Protein 4RAJ (pdb70)

Sequence (216 aa):
EPLTKRLSKASRKIHNVSNSLVNARLIALFSDKDLYAKALGCFYYVFVALEAALDEALKKGDADVSKFKDVLKGGLYRAPGFKQDVQHYLGATWQAQLGTKSQALKDYEAHLASLGRSSPALLLAHVYTQHLAMASGGQIVKRWARKIFQLPDDVGTAAFDYTGESNNTLRSAFKKQFDEWGAAQPQELQDQLLSEHLAAFGHNNAIIKAFPLPAT

Nearest PDB structures (foldseek):
  4raj-assembly1_A  TM=1.005E+00  e=2.822E-28  Chlamydomonas reinhardtii
  1xk1-assembly2_B  TM=8.444E-01  e=2.685E-08  Homo sapiens
  1xjz-assembly2_B  TM=8.569E-01  e=3.510E-08  Homo sapiens
  3wkt-assembly2_D  TM=8.670E-01  e=7.843E-08  Rattus norvegicus
  1dvg-assembly2_B  TM=8.310E-01  e=5.247E-08  Rattus norvegicus

Radius of gyration: 16.95 Å; Cα contacts (8 Å, |Δi|>4): 231; chains: 1; bounding box: 35×44×48 Å

CATH classification: 1.20.910.10

Solvent-accessible surface area: 10698 Å² total; per-residue (Å²): 141,63,8,14,118,67,0,55,130,47,3,143,150,54,87,78,78,11,71,75,28,55,91,78,60,25,136,33,21,14,84,62,84,60,26,5,0,68,16,15,1,24,35,24,37,0,3,58,18,0,8,57,9,0,52,87,0,26,165,111,49,27,74,33,0,43,130,0,113,128,21,0,96,37,35,0,39,13,11,81,10,4,82,108,1,0,84,85,21,13,34,106,79,33,116,79,65,28,55,132,80,32,111,18,5,92,71,0,34,61,52,0,45,43,11,3,171,89,36,15,7,7,0,0,0,0,0,15,12,8,1,2,50,22,4,48,33,7,22,97,27,48,160,118,0,44,150,67,22,157,17,77,128,122,51,2,0,20,0,10,28,31,137,70,90,46,31,110,63,9,72,66,40,0,58,138,45,0,32,110,16,0,79,81,31,83,99,128,32,29,63,85,0,29,65,22,6,67,32,0,18,36,42,26,8,39,2,24,127,48,30,106,53,70,120,163

B-factor: mean 32.52, std 12.5, range [15.16, 88.5]

Structure (mmCIF, N/CA/C/O backbone):
data_4RAJ
#
_entry.id   4RAJ
#
_cell.length_a   41.930
_cell.length_b   134.770
_cell.length_c   80.690
_cell.angle_alpha   90.00
_cell.angle_beta   90.00
_cell.angle_gamma   90.00
#
_symmetry.space_group_name_H-M   'C 2 2 21'
#
loop_
_entity.id
_entity.type
_entity.pdbx_description
1 polymer 'Heme oxygenase'
2 non-polymer 1-(2-METHOXY-ETHOXY)-2-{2-[2-(2-METHOXY-ETHOXY]-ETHOXY}-ETHANE
3 water water
#
loop_
_atom_site.group_PDB
_atom_site.id
_atom_site.type_symbol
_atom_site.label_atom_id
_atom_site.label_alt_id
_atom_site.label_comp_id
_atom_site.label_asym_id
_atom_site.label_entity_id
_atom_site.label_seq_id
_atom_site.pdbx_PDB_ins_code
_atom_site.Cartn_x
_atom_site.Cartn_y
_atom_site.Cartn_z
_atom_site.occupancy
_atom_site.B_iso_or_equiv
_atom_site.auth_seq_id
_atom_site.auth_comp_id
_atom_site.auth_asym_id
_atom_site.auth_atom_id
_atom_site.pdbx_PDB_model_num
ATOM 1 N N . GLU A 1 18 ? 9.584 63.384 29.608 1.00 55.02 15 GLU A N 1
ATOM 2 C CA . GLU A 1 18 ? 9.236 62.610 30.798 1.00 56.66 15 GLU A CA 1
ATOM 3 C C . GLU A 1 18 ? 7.891 61.906 30.636 1.00 53.31 15 GLU A C 1
ATOM 4 O O . GLU A 1 18 ? 6.875 62.540 30.341 1.00 49.68 15 GLU A O 1
ATOM 10 N N . PRO A 1 19 ? 7.884 60.581 30.833 1.00 50.45 16 PRO A N 1
ATOM 11 C CA . PRO A 1 19 ? 6.661 59.792 30.671 1.00 49.46 16 PRO A CA 1
ATOM 12 C C . PRO A 1 19 ? 5.601 60.155 31.713 1.00 42.00 16 PRO A C 1
ATOM 13 O O . PRO A 1 19 ? 5.934 60.487 32.857 1.00 40.50 16 PRO A O 1
ATOM 17 N N . LEU A 1 20 ? 4.338 60.083 31.306 1.00 32.21 17 LEU A N 1
ATOM 18 C CA . LEU A 1 20 ? 3.213 60.414 32.176 1.00 39.17 17 LEU A CA 1
ATOM 19 C C . LEU A 1 20 ? 3.234 59.595 33.469 1.00 40.69 17 LEU A C 1
ATOM 20 O O . LEU A 1 20 ? 2.980 60.121 34.557 1.00 29.70 17 LEU A O 1
ATOM 25 N N . THR A 1 21 ? 3.562 58.312 33.343 1.0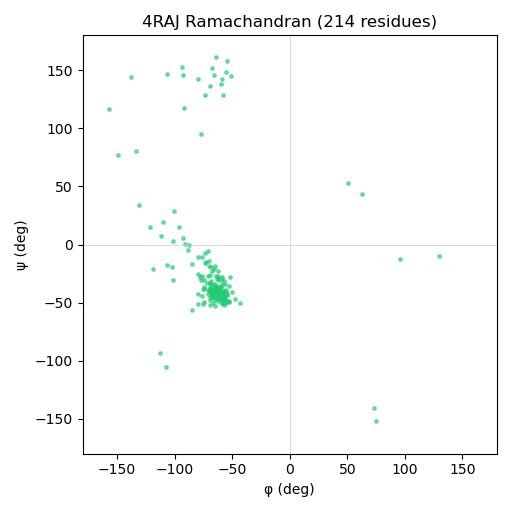0 36.39 18 THR A N 1
ATOM 26 C CA . THR A 1 21 ? 3.630 57.428 34.502 1.00 39.44 18 THR A CA 1
ATOM 27 C C . THR A 1 21 ? 4.597 57.963 35.549 1.00 38.15 18 THR A C 1
ATOM 28 O O . THR A 1 21 ? 4.322 57.900 36.738 1.00 36.00 18 THR A O 1
ATOM 32 N N . LYS A 1 22 ? 5.724 58.503 35.100 1.00 38.30 19 LYS A N 1
ATOM 33 C CA . LYS A 1 22 ? 6.732 58.989 36.025 1.00 36.58 19 LYS A CA 1
ATOM 34 C C . LYS A 1 22 ? 6.294 60.308 36.650 1.00 38.75 19 LYS A C 1
ATOM 35 O O . LYS A 1 22 ? 6.550 60.561 37.825 1.00 35.85 19 LYS A O 1
ATOM 41 N N . ARG A 1 23 ? 5.629 61.151 35.867 1.00 36.75 20 ARG A N 1
ATOM 42 C CA . ARG A 1 23 ? 5.112 62.394 36.424 1.00 36.20 20 ARG A CA 1
ATOM 43 C C . ARG A 1 23 ? 4.055 62.108 37.486 1.00 33.17 20 ARG A C 1
ATOM 44 O O . ARG A 1 23 ? 4.021 62.758 38.528 1.00 29.29 20 ARG A O 1
ATOM 52 N N . LEU A 1 24 ? 3.197 61.126 37.230 1.00 32.15 21 LEU A N 1
ATOM 53 C CA . LEU A 1 24 ? 2.144 60.798 38.183 1.00 28.39 21 LEU A CA 1
ATOM 54 C C . LEU A 1 24 ? 2.717 60.171 39.446 1.00 31.53 21 LEU A C 1
ATOM 55 O O . LEU A 1 24 ? 2.384 60.581 40.558 1.00 27.31 21 LEU A O 1
ATOM 60 N N . SER A 1 25 ? 3.596 59.189 39.274 1.00 37.36 22 SER A N 1
ATOM 61 C CA . SER A 1 25 ? 4.182 58.505 40.424 1.00 39.84 22 SER A CA 1
ATOM 62 C C . SER A 1 25 ? 5.002 59.454 41.299 1.00 36.11 22 SER A C 1
ATOM 63 O O . SER A 1 25 ? 4.993 59.331 42.520 1.00 33.92 22 SER A O 1
ATOM 66 N N . LYS A 1 26 ? 5.697 60.409 40.684 1.00 32.76 23 LYS A N 1
ATOM 67 C CA . LYS A 1 26 ? 6.407 61.432 41.456 1.00 39.59 23 LYS A CA 1
ATOM 68 C C . LYS A 1 26 ? 5.446 62.308 42.244 1.00 33.19 23 LYS A C 1
ATOM 69 O O . LYS A 1 26 ? 5.701 62.645 43.400 1.00 35.72 23 LYS A O 1
ATOM 75 N N . ALA A 1 27 ? 4.348 62.702 41.613 1.00 33.11 24 ALA A N 1
ATOM 76 C CA . ALA A 1 27 ? 3.394 63.577 42.278 1.00 31.27 24 ALA A CA 1
ATOM 77 C C . ALA A 1 27 ? 2.678 62.864 43.427 1.00 32.68 24 ALA A C 1
ATOM 78 O O . ALA A 1 27 ? 2.316 63.495 44.419 1.00 29.52 24 ALA A O 1
ATOM 80 N N . SER A 1 28 ? 2.482 61.552 43.301 1.00 35.69 25 SER A N 1
ATOM 81 C CA . SER A 1 28 ? 1.720 60.816 44.312 1.00 34.76 25 SER A CA 1
ATOM 82 C C . SER A 1 28 ? 2.581 60.203 45.413 1.00 36.00 25 SER A C 1
ATOM 83 O O . SER A 1 28 ? 2.067 59.482 46.269 1.00 32.67 25 SER A O 1
ATOM 86 N N . ARG A 1 29 ? 3.877 60.503 45.403 1.00 34.62 26 ARG A N 1
ATOM 87 C CA . ARG A 1 29 ? 4.812 59.887 46.341 1.00 36.73 26 ARG A CA 1
ATOM 88 C C . ARG A 1 29 ? 4.386 60.062 47.803 1.00 34.12 26 ARG A C 1
ATOM 89 O O . ARG A 1 29 ? 4.354 59.091 48.559 1.00 38.03 26 ARG A O 1
ATOM 97 N N . LYS A 1 30 ? 4.036 61.284 48.191 1.00 32.05 27 LYS A N 1
ATOM 98 C CA . LYS A 1 30 ? 3.680 61.577 49.578 1.00 34.14 27 LYS A CA 1
ATOM 99 C C . LYS A 1 30 ? 2.349 60.945 50.023 1.00 42.93 27 LYS A C 1
ATOM 100 O O . LYS A 1 30 ? 2.240 60.448 51.145 1.00 37.72 27 LYS A O 1
ATOM 106 N N . ILE A 1 31 ? 1.340 60.972 49.160 1.00 30.52 28 ILE A N 1
ATOM 107 C CA . ILE A 1 31 ? 0.047 60.404 49.520 1.00 25.99 28 ILE A CA 1
ATOM 108 C C . ILE A 1 31 ? 0.116 58.871 49.441 1.00 31.54 28 ILE A C 1
ATOM 109 O O . ILE A 1 31 ? -0.607 58.182 50.158 1.00 30.06 28 ILE A O 1
ATOM 114 N N . HIS A 1 32 ? 1.005 58.342 48.603 1.00 32.63 29 HIS A N 1
ATOM 115 C CA . HIS A 1 32 ? 1.215 56.891 48.537 1.00 37.96 29 HIS A CA 1
ATOM 116 C C . HIS A 1 32 ? 1.784 56.404 49.864 1.00 31.86 29 HIS A C 1
ATOM 117 O O . HIS A 1 32 ? 1.319 55.415 50.413 1.00 35.67 29 HIS A O 1
ATOM 124 N N . ASN A 1 33 ? 2.772 57.118 50.397 1.00 34.48 30 ASN A N 1
ATOM 125 C CA . ASN A 1 33 ? 3.315 56.782 51.712 1.00 42.78 30 ASN A CA 1
ATOM 126 C C . ASN A 1 33 ? 2.263 56.881 52.814 1.00 37.85 30 ASN A C 1
ATOM 127 O O . ASN A 1 33 ? 2.209 56.039 53.708 1.00 40.07 30 ASN A O 1
ATOM 132 N N . VAL A 1 34 ? 1.421 57.905 52.749 1.00 28.16 31 VAL A N 1
ATOM 133 C CA . VAL A 1 34 ? 0.305 58.013 53.683 1.00 25.63 31 VAL A CA 1
ATOM 134 C C . VAL A 1 34 ? -0.624 56.789 53.576 1.00 34.12 31 VAL A C 1
ATOM 135 O O . VAL A 1 34 ? -1.038 56.201 54.584 1.00 34.38 31 VAL A O 1
ATOM 139 N N . SER A 1 35 ? -0.946 56.403 52.351 1.00 25.31 32 SER A N 1
ATOM 140 C CA . SER A 1 35 ? -1.840 55.265 52.130 1.00 26.62 32 SER A CA 1
ATOM 141 C C . SER A 1 35 ? -1.274 53.953 52.678 1.00 34.37 32 SER A C 1
ATOM 142 O O . SER A 1 35 ? -1.956 53.182 53.348 1.00 30.31 32 SER A O 1
ATOM 145 N N . ASN A 1 36 ? -0.025 53.713 52.322 1.00 32.87 33 ASN A N 1
ATOM 146 C CA . ASN A 1 36 ? 0.822 52.650 52.849 1.00 35.03 33 ASN A CA 1
ATOM 147 C C . ASN A 1 36 ? 0.738 52.471 54.379 1.00 37.64 33 ASN A C 1
ATOM 148 O O . ASN A 1 36 ? 0.513 51.373 54.897 1.00 29.71 33 ASN A O 1
ATOM 153 N N . SER A 1 37 ? 0.886 53.565 55.115 1.00 31.79 34 SER A N 1
ATOM 154 C CA . SER A 1 37 ? 0.772 53.504 56.581 1.00 40.38 34 SER A CA 1
ATOM 155 C C . SER A 1 37 ? -0.651 53.135 56.995 1.00 26.99 34 SER A C 1
ATOM 156 O O . SER A 1 37 ? -0.854 52.287 57.864 1.00 31.48 34 SER A O 1
ATOM 159 N N . LEU A 1 38 ? -1.627 53.755 56.340 1.00 26.66 35 LEU A N 1
ATOM 160 C CA . LEU A 1 38 ? -3.045 53.507 56.603 1.00 23.15 35 LEU A CA 1
ATOM 161 C C . LEU A 1 38 ? -3.376 52.034 56.431 1.00 21.72 35 LEU A C 1
ATOM 162 O O . LEU A 1 38 ? -3.985 51.411 57.304 1.00 25.63 35 LEU A O 1
ATOM 167 N N . VAL A 1 39 ? -2.991 51.491 55.280 1.00 21.66 36 VAL A N 1
ATOM 168 C CA . VAL A 1 39 ? -3.255 50.078 54.973 1.00 22.32 36 VAL A CA 1
ATOM 169 C C . VAL A 1 39 ? -2.505 49.130 55.913 1.00 27.09 36 VAL A C 1
ATOM 170 O O . VAL A 1 39 ? -3.119 48.250 56.532 1.00 29.04 36 VAL A O 1
ATOM 174 N N . ASN A 1 40 ? -1.192 49.299 56.034 1.00 23.58 37 ASN A N 1
ATOM 175 C CA . ASN A 1 40 ? -0.450 48.424 56.937 1.00 30.26 37 ASN A CA 1
ATOM 176 C C . ASN A 1 40 ? -0.945 48.512 58.386 1.00 23.90 37 ASN A C 1
ATOM 177 O O . ASN A 1 40 ? -0.980 47.508 59.090 1.00 35.04 37 ASN A O 1
ATOM 182 N N . ALA A 1 41 ? -1.331 49.701 58.831 1.00 26.98 38 ALA A N 1
ATOM 183 C CA . ALA A 1 41 ? -1.825 49.861 60.205 1.00 29.90 38 ALA A CA 1
ATOM 184 C C . ALA A 1 41 ? -3.127 49.112 60.446 1.00 41.38 38 ALA A C 1
ATOM 185 O O . ALA A 1 41 ? -3.501 48.868 61.597 1.00 46.84 38 ALA A O 1
ATOM 187 N N . ARG A 1 42 ? -3.828 48.766 59.370 1.00 28.43 39 ARG A N 1
ATOM 188 C CA . ARG A 1 42 ? -5.119 48.097 59.507 1.00 32.81 39 ARG A CA 1
ATOM 189 C C . ARG A 1 42 ? -5.073 46.605 59.150 1.00 33.92 39 ARG A C 1
ATOM 190 O O . ARG A 1 42 ? -5.958 45.860 59.536 1.00 26.58 39 ARG A O 1
ATOM 198 N N . LEU A 1 43 ? -4.034 46.178 58.442 1.00 38.77 40 LEU A N 1
ATOM 199 C CA . LEU A 1 43 ? -3.859 44.764 58.103 1.00 40.50 40 LEU A CA 1
ATOM 200 C C . LEU A 1 43 ? -3.920 43.825 59.286 1.00 35.71 40 LEU A C 1
ATOM 201 O O . LEU A 1 43 ? -4.601 42.800 59.222 1.00 29.87 40 LEU A O 1
ATOM 206 N N . ILE A 1 44 ? -3.181 44.141 60.349 1.00 31.00 41 ILE A N 1
ATOM 207 C CA . ILE A 1 44 ? -3.140 43.254 61.504 1.00 37.35 41 ILE A CA 1
ATOM 208 C C . ILE A 1 44 ? -4.534 43.126 62.090 1.00 27.32 41 ILE A C 1
ATOM 209 O O . ILE A 1 44 ? -4.970 42.037 62.470 1.00 29.49 41 ILE A O 1
ATOM 214 N N . ALA A 1 45 ? -5.251 44.245 62.121 1.00 29.15 42 ALA A N 1
ATOM 215 C CA . ALA A 1 45 ? -6.621 44.231 62.603 1.00 28.88 42 ALA A CA 1
ATOM 216 C C . ALA A 1 45 ? -7.467 43.320 61.720 1.00 25.10 42 ALA A C 1
ATOM 217 O O . ALA A 1 45 ? -8.206 42.483 62.214 1.00 23.41 42 ALA A O 1
ATOM 219 N N . LEU A 1 46 ? -7.339 43.475 60.409 1.00 21.34 43 LEU A N 1
ATOM 220 C CA . LEU A 1 46 ? -8.172 42.695 59.490 1.00 20.68 43 LEU A CA 1
ATOM 221 C C . LEU A 1 46 ? -7.851 41.205 59.522 1.00 22.70 43 LEU A C 1
ATOM 222 O O . LEU A 1 46 ? -8.757 40.374 59.447 1.00 23.22 43 LEU A O 1
ATOM 227 N N . PHE A 1 47 ? -6.570 40.861 59.629 1.00 21.87 44 PHE A N 1
ATOM 228 C CA . PHE A 1 47 ? -6.170 39.455 59.620 1.00 22.31 44 PHE A CA 1
ATOM 229 C C . PHE A 1 47 ? -6.523 38.744 60.920 1.00 22.64 44 PHE A C 1
ATOM 230 O O . PHE A 1 47 ? -6.398 37.524 61.021 1.00 22.95 44 PHE A O 1
ATOM 238 N N . SER A 1 48 ? -6.992 39.499 61.910 1.00 23.03 45 SER A N 1
ATOM 239 C CA . SER A 1 48 ? -7.386 38.885 63.174 1.00 22.88 45 SER A CA 1
ATOM 240 C C . SER A 1 48 ? -8.703 38.129 63.028 1.00 25.22 45 SER A C 1
ATOM 241 O O . SER A 1 48 ? -9.038 37.281 63.874 1.00 22.53 45 SER A O 1
ATOM 244 N N . ASP A 1 49 ? -9.427 38.401 61.941 1.00 22.48 46 ASP A N 1
ATOM 245 C CA . ASP A 1 49 ? -10.763 37.828 61.729 1.00 27.15 46 ASP A CA 1
ATOM 246 C C . ASP A 1 49 ? -11.113 37.812 60.237 1.00 22.88 46 ASP A C 1
ATOM 247 O O . ASP A 1 49 ? -11.251 38.876 59.635 1.00 23.15 46 ASP A O 1
ATOM 252 N N . LYS A 1 50 ? -11.302 36.627 59.652 1.00 24.77 47 LYS A N 1
ATOM 253 C CA . LYS A 1 50 ? -11.520 36.564 58.206 1.00 22.51 47 LYS A CA 1
ATOM 254 C C . LYS A 1 50 ? -12.792 37.306 57.826 1.00 26.23 47 LYS A C 1
ATOM 255 O O . LYS A 1 50 ? -12.895 37.833 56.721 1.00 24.80 47 LYS A O 1
ATOM 261 N N . ASP A 1 51 ? -13.760 37.366 58.738 1.00 21.40 48 ASP A N 1
ATOM 262 C CA . ASP A 1 51 ? -14.993 38.102 58.443 1.00 25.03 48 ASP A CA 1
ATOM 263 C C . ASP A 1 51 ? -14.730 39.611 58.332 1.00 24.92 48 ASP A C 1
ATOM 264 O O . ASP A 1 51 ? -15.312 40.295 57.491 1.00 23.82 48 ASP A O 1
ATOM 269 N N . LEU A 1 52 ? -13.858 40.124 59.195 1.00 21.59 49 LEU A N 1
ATOM 270 C CA . LEU A 1 52 ? -13.472 41.523 59.148 1.00 21.13 49 LEU A CA 1
ATOM 271 C C . LEU A 1 52 ? -12.731 41.811 57.849 1.00 18.82 49 LEU A C 1
ATOM 272 O O . LEU A 1 52 ? -13.027 42.774 57.151 1.00 19.27 49 LEU A O 1
ATOM 277 N N . TYR A 1 53 ? -11.774 40.942 57.541 1.00 20.57 50 TYR A N 1
ATOM 278 C CA . TYR A 1 53 ? -11.001 41.028 56.319 1.00 19.19 50 TYR A CA 1
ATOM 279 C C . TYR A 1 53 ? -11.913 41.105 55.087 1.00 20.35 50 TYR A C 1
ATOM 280 O O . TYR A 1 53 ? -11.766 41.977 54.226 1.00 19.06 50 TYR A O 1
ATOM 289 N N . ALA A 1 54 ? -12.872 40.198 55.022 1.00 19.19 51 ALA A N 1
ATOM 290 C CA . ALA A 1 54 ? -13.761 40.100 53.862 1.00 20.98 51 ALA A CA 1
ATOM 291 C C . ALA A 1 54 ? -14.713 41.292 53.755 1.00 21.42 51 ALA A C 1
ATOM 292 O O . ALA A 1 54 ? -15.023 41.759 52.656 1.00 17.77 51 ALA A O 1
ATOM 294 N N . LYS A 1 55 ? -15.188 41.784 54.894 1.00 17.89 52 LYS A N 1
ATOM 295 C CA . LYS A 1 55 ? -15.992 43.012 54.890 1.00 22.92 52 LYS A CA 1
ATOM 296 C C . LYS A 1 55 ? -15.209 44.191 54.339 1.00 22.36 52 LYS A C 1
ATOM 297 O O . LYS A 1 55 ? -15.750 45.017 53.596 1.00 22.45 52 LYS A O 1
ATOM 303 N N . ALA A 1 56 ? -13.936 44.267 54.705 1.00 22.58 53 ALA A N 1
ATOM 304 C CA . ALA A 1 56 ? -13.069 45.329 54.205 1.00 30.52 53 ALA A CA 1
ATOM 305 C C . ALA A 1 56 ? -12.841 45.175 52.700 1.00 27.27 53 ALA A C 1
ATOM 306 O O . ALA A 1 56 ? -12.893 46.155 51.964 1.00 23.55 53 ALA A O 1
ATOM 308 N N . LEU A 1 57 ? -12.606 43.944 52.247 1.00 19.53 54 LEU A N 1
ATOM 309 C CA . LEU A 1 57 ? -12.524 43.650 50.805 1.00 21.00 54 LEU A CA 1
ATOM 310 C C . LEU A 1 57 ? -13.776 44.108 50.075 1.00 19.12 54 LEU A C 1
ATOM 311 O O . LEU A 1 57 ? -13.711 44.600 48.941 1.00 19.68 54 LEU A O 1
ATOM 316 N N . GLY A 1 58 ? -14.921 43.920 50.723 1.00 18.28 55 GLY A N 1
ATOM 317 C CA . GLY A 1 58 ? -16.200 44.318 50.160 1.00 19.47 55 GLY A CA 1
ATOM 318 C C . GLY A 1 58 ? -16.283 45.790 49.770 1.00 21.62 55 GLY A C 1
ATOM 319 O O . GLY A 1 58 ? -16.936 46.113 48.794 1.00 19.67 55 GLY A O 1
ATOM 320 N N . CYS A 1 59 ? -15.620 46.673 50.515 1.00 19.42 56 CYS A N 1
ATOM 321 C CA . CYS A 1 59 ? -15.561 48.086 50.143 1.00 20.79 56 CYS A CA 1
ATOM 322 C C . CYS A 1 59 ? -14.991 48.232 48.757 1.00 25.50 56 CYS A C 1
ATOM 323 O O . CYS A 1 59 ? -15.504 48.964 47.918 1.00 21.51 56 CYS A O 1
ATOM 326 N N . PHE A 1 60 ? -13.911 47.518 48.514 1.00 17.21 57 PHE A N 1
ATOM 327 C CA . PHE A 1 60 ? -13.242 47.659 47.243 1.00 19.31 57 PHE A CA 1
ATOM 328 C C . PHE A 1 60 ? -13.840 46.777 46.156 1.00 19.41 57 PHE A C 1
ATOM 329 O O . PHE A 1 60 ? -13.629 47.025 44.961 1.00 21.24 57 PHE A O 1
ATOM 337 N N . TYR A 1 61 ? -14.626 45.787 46.558 1.00 16.43 58 TYR A N 1
ATOM 338 C CA . TYR A 1 61 ? -15.479 45.098 45.602 1.00 17.12 58 TYR A CA 1
ATOM 339 C C . TYR A 1 61 ? -16.341 46.155 44.907 1.00 22.09 58 TYR A C 1
ATOM 340 O O . TYR A 1 61 ? -16.381 46.228 43.670 1.00 19.48 58 TYR A O 1
ATOM 349 N N . TYR A 1 62 ? -16.985 47.009 45.699 1.00 17.77 59 TYR A N 1
ATOM 350 C CA . TYR A 1 62 ? -17.824 48.059 45.128 1.00 18.08 59 TYR A CA 1
ATOM 351 C C . TYR A 1 62 ? -17.032 49.091 44.343 1.00 18.07 59 TYR A C 1
ATOM 352 O O . TYR A 1 62 ? -17.528 49.607 43.336 1.00 17.99 59 TYR A O 1
ATOM 361 N N . VAL A 1 63 ? -15.827 49.423 44.803 1.00 18.75 60 VAL A N 1
ATOM 362 C CA . VAL A 1 63 ? -14.988 50.347 44.029 1.00 15.84 60 VAL A CA 1
ATOM 363 C C . VAL A 1 63 ? -14.732 49.767 42.641 1.00 21.75 60 VAL A C 1
ATOM 364 O O . VAL A 1 63 ? -14.952 50.423 41.608 1.00 17.40 60 VAL A O 1
ATOM 368 N N . PHE A 1 64 ? -14.290 48.519 42.592 1.00 16.53 61 PHE A N 1
ATOM 369 C CA . PHE A 1 64 ? -14.018 47.939 41.283 1.00 16.43 61 PHE A CA 1
ATOM 370 C C . PHE A 1 64 ? -15.282 47.678 40.456 1.00 20.60 61 PHE A C 1
ATOM 371 O O . PHE A 1 64 ? -15.232 47.792 39.238 1.00 21.73 61 PHE A O 1
ATOM 379 N N . VAL A 1 65 ? -16.405 47.338 41.084 1.00 18.73 62 VAL A N 1
ATOM 380 C CA . VAL A 1 65 ? -17.653 47.235 40.316 1.00 16.64 62 VAL A CA 1
ATOM 381 C C . VAL A 1 65 ? -17.928 48.566 39.602 1.00 20.79 62 VAL A C 1
ATOM 382 O O . VAL A 1 65 ? -18.245 48.593 38.410 1.00 22.03 62 VAL A O 1
ATOM 386 N N . ALA A 1 66 ? -17.757 49.668 40.335 1.00 18.02 63 ALA A N 1
ATOM 387 C CA . ALA A 1 66 ? -18.084 50.996 39.818 1.00 17.87 63 ALA A CA 1
ATOM 388 C C . ALA A 1 66 ? -17.156 51.394 38.668 1.00 20.62 63 ALA A C 1
ATOM 389 O O . ALA A 1 66 ? -17.618 51.839 37.617 1.00 20.25 63 ALA A O 1
ATOM 391 N N . LEU A 1 67 ? -15.850 51.264 38.894 1.00 16.93 64 LEU A N 1
ATOM 392 C CA . LEU A 1 67 ? -14.844 51.590 37.887 1.00 19.57 64 LEU A CA 1
ATOM 393 C C . LEU A 1 67 ? -15.022 50.748 36.619 1.00 22.79 64 LEU A C 1
ATOM 394 O O . LEU A 1 67 ? -14.986 51.255 35.483 1.00 18.81 64 LEU A O 1
ATOM 399 N N . GLU A 1 68 ? -15.233 49.452 36.798 1.00 21.18 65 GLU A N 1
ATOM 400 C CA . GLU A 1 68 ? -15.305 48.574 35.646 1.00 22.70 65 GLU A CA 1
ATOM 401 C C . GLU A 1 68 ? -16.631 48.740 34.890 1.00 22.25 65 GLU A C 1
ATOM 402 O O . GLU A 1 68 ? -16.672 48.590 33.671 1.00 22.83 65 GLU A O 1
ATOM 408 N N . ALA A 1 69 ? -17.702 49.093 35.599 1.00 22.35 66 ALA A N 1
ATOM 409 C CA . ALA A 1 69 ? -18.973 49.375 34.936 1.00 21.49 66 ALA A CA 1
ATOM 410 C C . ALA A 1 69 ? -18.859 50.650 34.094 1.00 27.19 66 ALA A C 1
ATOM 411 O O . ALA A 1 69 ? -19.387 50.732 32.983 1.00 26.24 66 ALA A O 1
ATOM 413 N N . ALA A 1 70 ? -18.158 51.643 34.629 1.00 22.54 67 ALA A N 1
ATOM 414 C CA . ALA A 1 70 ? -17.964 52.905 33.927 1.00 21.98 67 ALA A CA 1
ATOM 415 C C . ALA A 1 70 ? -17.126 52.678 32.668 1.00 25.57 67 ALA A C 1
ATOM 416 O O . ALA A 1 70 ? -17.443 53.208 31.599 1.00 27.64 67 ALA A O 1
ATOM 418 N N . LEU A 1 71 ? -16.060 51.896 32.801 1.00 20.77 68 LEU A N 1
ATOM 419 C CA . LEU A 1 71 ? -15.222 51.553 31.658 1.00 18.25 68 LEU A CA 1
ATOM 420 C C . LEU A 1 71 ? -16.002 50.775 30.603 1.00 29.27 68 LEU A C 1
ATOM 421 O O . LEU A 1 71 ? -15.854 51.015 29.396 1.00 27.15 68 LEU A O 1
ATOM 426 N N . ASP A 1 72 ? -16.811 49.821 31.057 1.00 21.95 69 ASP A N 1
ATOM 427 C CA . ASP A 1 72 ? -17.591 48.997 30.128 1.00 24.46 69 ASP A CA 1
ATOM 428 C C . ASP A 1 72 ? -18.585 49.847 29.352 1.00 25.42 69 ASP A C 1
ATOM 429 O O . ASP A 1 72 ? -18.839 49.604 28.171 1.00 27.08 69 ASP A O 1
ATOM 434 N N . GLU A 1 73 ? -19.144 50.841 30.034 1.00 31.00 70 GLU A N 1
ATOM 435 C CA . GLU A 1 73 ? -20.044 51.804 29.420 1.00 32.41 70 GLU A CA 1
ATOM 436 C C . GLU A 1 73 ? -19.331 52.634 28.356 1.00 35.96 70 GLU A C 1
ATOM 437 O O . GLU A 1 73 ? -19.894 52.902 27.289 1.00 33.69 70 GLU A O 1
ATOM 443 N N . ALA A 1 74 ? -18.102 53.055 28.656 1.00 29.73 71 ALA A N 1
ATOM 444 C CA . ALA A 1 74 ? -17.307 53.819 27.696 1.00 37.24 71 ALA A CA 1
ATOM 445 C C . ALA A 1 74 ? -16.949 52.950 26.485 1.00 37.35 71 ALA A C 1
ATOM 446 O O . ALA A 1 74 ? -17.017 53.421 25.346 1.00 33.39 71 ALA A O 1
ATOM 448 N N . LEU A 1 75 ? -16.585 51.689 26.725 1.00 26.51 72 LEU A N 1
ATOM 449 C CA . LEU A 1 75 ? -16.281 50.776 25.624 1.00 28.37 72 LEU A CA 1
ATOM 450 C C . LEU A 1 75 ? -17.504 50.531 24.753 1.00 36.05 72 LEU A C 1
ATOM 451 O O . LEU A 1 75 ? -17.410 50.474 23.525 1.00 32.68 72 LEU A O 1
ATOM 456 N N . LYS A 1 76 ? -18.658 50.391 25.389 1.00 33.95 73 LYS A N 1
ATOM 457 C CA . LYS A 1 76 ? -19.897 50.187 24.645 1.00 39.57 73 LYS A CA 1
ATOM 458 C C . LYS A 1 76 ? -20.252 51.399 23.775 1.00 46.88 73 LYS A C 1
ATOM 459 O O . LYS A 1 76 ? -20.698 51.238 22.638 1.00 45.49 73 LYS A O 1
ATOM 465 N N . LYS A 1 77 ? -20.049 52.603 24.309 1.00 42.22 74 LYS A N 1
ATOM 466 C CA . LYS A 1 77 ? -20.260 53.841 23.554 1.00 43.06 74 LYS A CA 1
ATOM 467 C C . LYS A 1 77 ? -19.199 54.070 22.481 1.00 41.42 74 LYS A C 1
ATOM 468 O O . LYS A 1 77 ? -19.283 55.023 21.712 1.00 44.54 74 LYS A O 1
ATOM 474 N N . GLY A 1 78 ? -18.190 53.211 22.449 1.00 43.85 75 GLY A N 1
ATOM 475 C CA . GLY A 1 78 ? -17.078 53.379 21.538 1.00 46.55 75 GLY A CA 1
ATOM 476 C C . GLY A 1 78 ? -16.295 54.654 21.793 1.00 49.12 75 GLY A C 1
ATOM 477 O O . GLY A 1 78 ? -15.942 55.366 20.857 1.00 49.57 75 GLY A O 1
ATOM 478 N N . ASP A 1 79 ? -16.027 54.955 23.061 1.00 39.40 76 ASP A N 1
ATOM 479 C CA . ASP A 1 79 ? -15.188 56.096 23.391 1.00 36.32 76 ASP A CA 1
ATOM 480 C C . ASP A 1 79 ? -13.825 55.944 22.729 1.00 38.00 76 ASP A C 1
ATOM 481 O O . ASP A 1 79 ? -13.186 54.902 22.855 1.00 39.19 76 ASP A O 1
ATOM 486 N N . ALA A 1 80 ? -13.389 56.983 22.024 1.00 36.31 77 ALA A N 1
ATOM 487 C CA . ALA A 1 80 ? -12.148 56.924 21.259 1.00 37.82 77 ALA A CA 1
ATOM 488 C C . ALA A 1 80 ? -10.963 56.500 22.112 1.00 41.15 77 ALA A C 1
ATOM 489 O O . ALA A 1 80 ? -10.160 55.673 21.690 1.00 43.47 77 ALA A O 1
ATOM 491 N N . ASP A 1 81 ? -10.871 57.048 23.321 1.00 32.05 78 ASP A N 1
ATOM 492 C CA . ASP A 1 81 ? -9.699 56.839 24.157 1.00 29.11 78 ASP A CA 1
ATOM 493 C C . ASP A 1 81 ? -9.737 55.487 24.868 1.00 31.29 78 ASP A C 1
ATOM 494 O O . ASP A 1 81 ? -8.775 54.716 24.814 1.00 31.58 78 ASP A O 1
ATOM 499 N N . VAL A 1 82 ? -10.845 55.199 25.543 1.00 30.13 79 VAL A N 1
ATOM 500 C CA . VAL A 1 82 ? -10.935 53.953 26.294 1.00 30.72 79 VAL A CA 1
ATOM 501 C C . VAL A 1 82 ? -10.881 52.756 25.335 1.00 33.63 79 VAL A C 1
ATOM 502 O O . VAL A 1 82 ? -10.262 51.740 25.641 1.00 36.02 79 VAL A O 1
ATOM 506 N N . SER A 1 83 ? -11.486 52.892 24.157 1.00 37.31 80 SER A N 1
ATOM 507 C CA . SER A 1 83 ? -11.478 51.798 23.194 1.00 36.00 80 SER A CA 1
ATOM 508 C C . SER A 1 83 ? -10.065 51.429 22.763 1.00 33.71 80 SER A C 1
ATOM 509 O O . SER A 1 83 ? -9.791 50.267 22.467 1.00 36.64 80 SER A O 1
ATOM 512 N N . LYS A 1 84 ? -9.160 52.401 22.759 1.00 33.85 81 LYS A N 1
ATOM 513 C CA . LYS A 1 84 ? -7.776 52.114 22.412 1.00 34.47 81 LYS A CA 1
ATOM 514 C C . LYS A 1 84 ? -7.150 51.140 23.399 1.00 38.75 81 LYS A C 1
ATOM 515 O O . LYS A 1 84 ? -6.192 50.451 23.066 1.00 34.33 81 LYS A O 1
ATOM 521 N N . PHE A 1 85 ? -7.714 51.074 24.605 1.00 37.20 82 PHE A N 1
ATOM 522 C CA . PHE A 1 85 ? -7.170 50.264 25.691 1.00 27.76 82 PHE A CA 1
ATOM 523 C C . PHE A 1 85 ? -7.920 48.943 25.880 1.00 29.17 82 PHE A C 1
ATOM 524 O O . PHE A 1 85 ? -7.620 48.191 26.803 1.00 27.71 82 PHE A O 1
ATOM 532 N N . LYS A 1 86 ? -8.898 48.677 25.020 1.00 30.06 83 LYS A N 1
ATOM 533 C CA . LYS A 1 86 ? -9.738 47.485 25.166 1.00 32.54 83 LYS A CA 1
ATOM 534 C C . LYS A 1 86 ? -8.943 46.199 25.412 1.00 32.27 83 LYS A C 1
ATOM 535 O O . LYS A 1 86 ? -9.268 45.434 26.320 1.00 30.20 83 LYS A O 1
ATOM 541 N N . ASP A 1 87 ? -7.893 45.958 24.632 1.00 31.25 84 ASP A N 1
ATOM 542 C CA . ASP A 1 87 ? -7.141 44.708 24.798 1.00 33.69 84 ASP A CA 1
ATOM 543 C C . ASP A 1 87 ? -6.447 44.596 26.169 1.00 28.67 84 ASP A C 1
ATOM 544 O O . ASP A 1 87 ? -6.434 43.519 26.768 1.00 33.52 84 ASP A O 1
ATOM 549 N N . VAL A 1 88 ? -5.901 45.701 26.676 1.00 32.50 85 VAL A N 1
ATOM 550 C CA . VAL A 1 88 ? -5.196 45.662 27.957 1.00 32.97 85 VAL A CA 1
ATOM 551 C C . VAL A 1 88 ? -6.187 45.687 29.135 1.00 35.96 85 VAL A C 1
ATOM 552 O O . VAL A 1 88 ? -5.899 45.170 30.213 1.00 41.91 85 VAL A O 1
ATOM 556 N N . LEU A 1 89 ? -7.372 46.247 28.916 1.00 25.75 86 LEU A N 1
ATOM 557 C CA . LEU A 1 89 ? -8.391 46.290 29.969 1.00 20.33 86 LEU A CA 1
ATOM 558 C C . LEU A 1 89 ? -9.142 44.973 30.128 1.00 24.76 86 LEU A C 1
ATOM 559 O O . LEU A 1 89 ? -9.412 44.522 31.243 1.00 26.40 86 LEU A O 1
ATOM 564 N N . LYS A 1 90 ? -9.493 44.367 29.001 1.00 24.27 87 LYS A N 1
ATOM 565 C CA . LYS A 1 90 ? -10.386 43.226 29.004 1.00 27.01 87 LYS A CA 1
ATOM 566 C C . LYS A 1 90 ? -9.624 41.908 28.965 1.00 30.97 87 LYS A C 1
ATOM 567 O O . LYS A 1 90 ? -10.214 40.870 28.708 1.00 34.24 87 LYS A O 1
ATOM 573 N N . GLY A 1 91 ? -8.321 41.946 29.234 1.00 25.61 88 GLY A N 1
ATOM 574 C CA . GLY A 1 91 ? -7.509 40.743 29.110 1.00 27.80 88 GLY A CA 1
ATOM 575 C C . GLY A 1 91 ? -7.024 40.160 30.424 1.00 28.89 88 GLY A C 1
ATOM 576 O O . GLY A 1 91 ? -6.065 39.386 30.451 1.00 29.94 88 GLY A O 1
ATOM 577 N N . GLY A 1 92 ? -7.685 40.525 31.516 1.00 23.48 89 GLY A N 1
ATOM 578 C CA . GLY A 1 92 ? -7.349 39.999 32.829 1.00 25.32 89 GLY A CA 1
ATOM 579 C C . GLY A 1 92 ? -7.159 41.039 33.924 1.00 23.23 89 GLY A C 1
ATOM 580 O O . GLY A 1 92 ? -7.032 40.692 35.097 1.00 22.27 89 GLY A O 1
ATOM 581 N N . LEU A 1 93 ? -7.117 42.315 33.561 1.00 20.72 90 LEU A N 1
ATOM 582 C CA . LEU A 1 93 ? -6.913 43.344 34.562 1.00 20.57 90 LEU A CA 1
ATOM 583 C C . LEU A 1 93 ? -8.067 43.454 35.548 1.00 18.80 90 LEU A C 1
ATOM 584 O O . LEU A 1 93 ? -7.845 43.780 36.720 1.00 19.27 90 LEU A O 1
ATOM 589 N N . TYR A 1 94 ? -9.292 43.233 35.059 1.00 20.58 91 TYR A N 1
ATOM 590 C CA . TYR A 1 94 ? -10.493 43.470 35.858 1.00 18.46 91 TYR A CA 1
ATOM 591 C C . TYR A 1 94 ? -10.497 42.623 37.138 1.00 19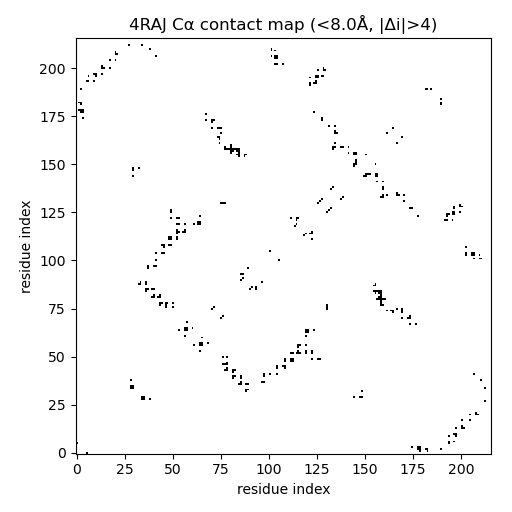.96 91 TYR A C 1
ATOM 592 O O . TYR A 1 94 ? -10.092 41.454 37.116 1.00 19.05 91 TYR A O 1
ATOM 601 N N . ARG A 1 95 ? -10.998 43.218 38.222 1.00 17.75 92 ARG A N 1
ATOM 602 C CA . ARG A 1 95 ? -10.923 42.664 39.567 1.00 20.06 92 ARG A CA 1
ATOM 603 C C . ARG A 1 95 ? -12.278 42.372 40.218 1.00 18.10 92 ARG A C 1
ATOM 604 O O . ARG A 1 95 ? -12.323 41.619 41.184 1.00 19.35 92 ARG A O 1
ATOM 612 N N . ALA A 1 96 ? -13.363 42.993 39.761 1.00 20.82 93 ALA A N 1
ATOM 613 C CA . ALA A 1 96 ? -14.631 42.865 40.522 1.00 19.54 93 ALA A CA 1
ATOM 614 C C . ALA A 1 96 ? -15.096 41.391 40.661 1.00 22.35 93 ALA A C 1
ATOM 615 O O . ALA A 1 96 ? -15.552 40.986 41.737 1.00 19.29 93 ALA A O 1
ATOM 617 N N . PRO A 1 97 ? -14.961 40.582 39.593 1.00 18.25 94 PRO A N 1
ATOM 618 C CA . PRO A 1 97 ? -15.371 39.190 39.818 1.00 20.74 94 PRO A CA 1
ATOM 619 C C . PRO A 1 97 ? -14.506 38.455 40.842 1.00 22.73 94 PRO A C 1
ATOM 620 O O . PRO A 1 97 ? -15.052 37.679 41.627 1.00 17.92 94 PRO A O 1
ATOM 624 N N . GLY A 1 98 ? -13.195 38.701 40.839 1.00 19.15 95 GLY A N 1
ATOM 625 C CA . GLY A 1 98 ? -12.309 38.151 41.857 1.00 22.18 95 GLY A CA 1
ATOM 626 C C . GLY A 1 98 ? -12.667 38.592 43.280 1.00 23.31 95 GLY A C 1
ATOM 627 O O . GLY A 1 98 ? -12.691 37.780 44.221 1.00 18.04 95 GLY A O 1
ATOM 628 N N . PHE A 1 99 ? -12.953 39.878 43.452 1.00 17.42 96 PHE A N 1
ATOM 629 C CA . PHE A 1 99 ? -13.405 40.364 44.763 1.00 18.52 96 PHE A CA 1
ATOM 630 C C . PHE A 1 99 ? -14.706 39.694 45.180 1.00 17.45 96 PHE A C 1
ATOM 631 O O . PHE A 1 99 ? -14.880 39.296 46.321 1.00 17.65 96 PHE A O 1
ATOM 639 N N . LYS A 1 100 ? -15.638 39.578 44.251 1.00 16.43 97 LYS A N 1
ATOM 640 C CA . LYS A 1 100 ? -16.921 38.982 44.597 1.00 17.41 97 LYS A CA 1
ATOM 641 C C . LYS A 1 100 ? -16.734 37.524 45.008 1.00 19.56 97 LYS A C 1
ATOM 642 O O . LYS A 1 100 ? -17.348 37.070 45.962 1.00 18.68 97 LYS A O 1
ATOM 648 N N . GLN A 1 101 ? -15.877 36.793 44.299 1.00 19.47 98 GLN A N 1
ATOM 649 C CA . GLN A 1 101 ? -15.587 35.409 44.671 1.00 19.50 98 GLN A CA 1
ATOM 650 C C . GLN A 1 101 ? -15.062 35.298 46.101 1.00 19.54 98 GLN A C 1
ATOM 651 O O . GLN A 1 101 ? -15.494 34.433 46.872 1.00 17.40 98 GLN A O 1
ATOM 657 N N . ASP A 1 102 ? -14.123 36.166 46.452 1.00 19.90 99 ASP A N 1
ATOM 658 C CA . ASP A 1 102 ? -13.554 36.151 47.799 1.00 18.17 99 ASP A CA 1
ATOM 659 C C . ASP A 1 102 ? -14.601 36.496 48.856 1.00 21.08 99 ASP A C 1
ATOM 660 O O . ASP A 1 102 ? -14.705 35.827 49.887 1.00 19.80 99 ASP A O 1
ATOM 665 N N . VAL A 1 103 ? -15.377 37.540 48.603 1.00 16.12 100 VAL A N 1
ATOM 666 C CA . VAL A 1 103 ? -16.407 37.935 49.557 1.00 17.10 100 VAL A CA 1
ATOM 667 C C . VAL A 1 103 ? -17.419 36.799 49.787 1.00 20.09 100 VAL A C 1
ATOM 668 O O . VAL A 1 103 ? -17.797 36.524 50.929 1.00 23.46 100 VAL A O 1
ATOM 672 N N . GLN A 1 104 ? -17.857 36.140 48.713 1.00 18.92 101 GLN A N 1
ATOM 673 C CA . GLN A 1 104 ? -18.783 35.021 48.887 1.00 20.26 101 GLN A CA 1
ATOM 674 C C . GLN A 1 104 ? -18.094 33.874 49.618 1.00 21.53 101 GLN A C 1
ATOM 675 O O . GLN A 1 104 ? -18.696 33.233 50.492 1.00 20.04 101 GLN A O 1
ATOM 681 N N . HIS A 1 105 ? -16.826 33.636 49.299 1.00 17.25 102 HIS A N 1
ATOM 682 C CA . HIS A 1 105 ? -16.088 32.566 49.975 1.00 19.87 102 HIS A CA 1
ATOM 683 C C . HIS A 1 105 ? -16.027 32.752 51.493 1.00 20.59 102 HIS A C 1
ATOM 684 O O . HIS A 1 105 ? -16.338 31.834 52.272 1.00 20.95 102 HIS A O 1
ATOM 691 N N . TYR A 1 106 ? -15.628 33.942 51.928 1.00 19.82 103 TYR A N 1
ATOM 692 C CA . TYR A 1 106 ? -15.432 34.159 53.357 1.00 17.01 103 TYR A CA 1
ATOM 693 C C . TYR A 1 106 ? -16.733 34.297 54.125 1.00 24.91 103 TYR A C 1
ATOM 694 O O . TYR A 1 106 ? -16.847 33.799 55.245 1.00 25.65 103 TYR A O 1
ATOM 703 N N . LEU A 1 107 ? -17.720 34.957 53.522 1.00 21.26 104 LEU A N 1
ATOM 704 C CA . LEU A 1 107 ? -18.897 35.399 54.271 1.00 24.51 104 LEU A CA 1
ATOM 705 C C . LEU A 1 107 ? -20.124 34.510 54.060 1.00 23.22 104 LEU A C 1
ATOM 706 O O . LEU A 1 107 ? -21.066 34.526 54.866 1.00 24.59 104 LEU A O 1
ATOM 711 N N . GLY A 1 108 ? -20.123 33.739 52.979 1.00 23.81 105 GLY A N 1
ATOM 712 C CA . GLY A 1 108 ? -21.177 32.762 52.768 1.00 27.61 105 GLY A CA 1
ATOM 713 C C . GLY A 1 108 ? -22.498 33.366 52.332 1.00 26.72 105 GLY A C 1
ATOM 714 O O . GLY A 1 108 ? -22.535 34.424 51.719 1.00 23.66 105 GLY A O 1
ATOM 715 N N . ALA A 1 109 ? -23.589 32.688 52.667 1.00 22.47 106 ALA A N 1
ATOM 716 C CA . ALA A 1 109 ? -24.891 32.984 52.068 1.00 24.56 106 ALA A CA 1
ATOM 717 C C . ALA A 1 109 ? -25.352 34.434 52.245 1.00 24.20 106 ALA A C 1
ATOM 718 O O . ALA A 1 109 ? -25.914 35.031 51.322 1.00 26.81 106 ALA A O 1
ATOM 720 N N . THR A 1 110 ? -25.104 35.000 53.423 1.00 22.32 107 THR A N 1
ATOM 721 C CA . THR A 1 110 ? -25.594 36.347 53.720 1.00 22.50 107 THR A CA 1
ATOM 722 C C . THR A 1 110 ? -24.518 37.410 53.561 1.00 20.83 107 THR A C 1
ATOM 723 O O . THR A 1 110 ? -24.578 38.457 54.202 1.00 24.86 107 THR A O 1
ATOM 727 N N . TRP A 1 111 ? -23.559 37.166 52.668 1.00 20.89 108 TRP A N 1
ATOM 728 C CA . TRP A 1 111 ? -22.477 38.127 52.442 1.00 21.70 108 TRP A CA 1
ATOM 729 C C . TRP A 1 111 ? -22.968 39.562 52.203 1.00 25.69 108 TRP A C 1
ATOM 730 O O . TRP A 1 111 ? -22.383 40.514 52.718 1.00 24.39 108 TRP A O 1
ATOM 741 N N . GLN A 1 112 ? -24.046 39.723 51.447 1.00 27.97 109 GLN A N 1
ATOM 742 C CA . GLN A 1 112 ? -24.476 41.069 51.096 1.00 28.29 109 GLN A CA 1
ATOM 743 C C . GLN A 1 112 ? -24.938 41.848 52.322 1.00 28.66 109 GLN A C 1
ATOM 744 O O . GLN A 1 112 ? -24.585 43.020 52.481 1.00 30.60 109 GLN A O 1
ATOM 750 N N . ALA A 1 113 ? -25.704 41.199 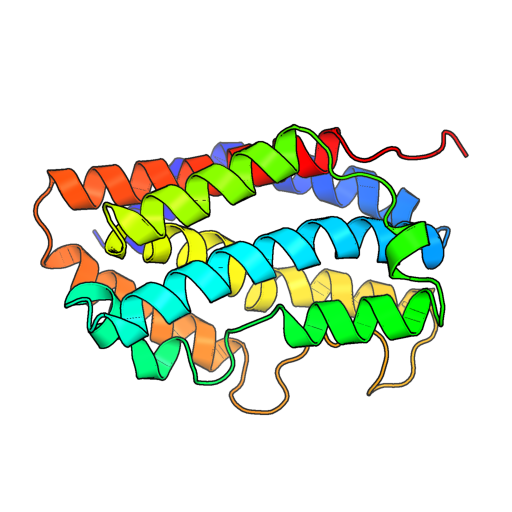53.198 1.00 22.98 110 ALA A N 1
ATOM 751 C CA . ALA A 1 113 ? -26.063 41.807 54.477 1.00 28.98 110 ALA A CA 1
ATOM 752 C C . ALA A 1 113 ? -24.848 42.087 55.354 1.00 35.15 110 ALA A C 1
ATOM 753 O O . ALA A 1 113 ? -24.801 43.122 56.017 1.00 30.08 110 ALA A O 1
ATOM 755 N N . GLN A 1 114 ? -23.870 41.178 55.370 1.00 24.06 111 GLN A N 1
ATOM 756 C CA . GLN A 1 114 ? -22.713 41.379 56.245 1.00 21.76 111 GLN A CA 1
ATOM 757 C C . GLN A 1 114 ? -21.836 42.528 55.764 1.00 27.73 111 GLN A C 1
ATOM 758 O O . GLN A 1 114 ? -21.027 43.042 56.530 1.00 31.51 111 GLN A O 1
ATOM 764 N N . LEU A 1 115 ? -21.978 42.935 54.507 1.00 26.31 112 LEU A N 1
ATOM 765 C CA . LEU A 1 115 ? -21.234 44.097 54.028 1.00 30.67 112 LEU A CA 1
ATOM 766 C C . LEU A 1 115 ? -21.794 45.395 54.613 1.00 34.64 112 LEU A C 1
ATOM 767 O O . LEU A 1 115 ? -21.144 46.437 54.542 1.00 36.98 112 LEU A O 1
ATOM 772 N N . GLY A 1 116 ? -22.996 45.329 55.177 1.00 34.06 113 GLY A N 1
ATOM 773 C CA . GLY A 1 116 ? -23.572 46.461 55.889 1.00 37.47 113 GLY A CA 1
ATOM 774 C C . GLY A 1 116 ? -24.044 47.596 55.002 1.00 32.81 113 GLY A C 1
ATOM 775 O O . GLY A 1 116 ? -24.612 47.375 53.944 1.00 38.61 113 GLY A O 1
ATOM 776 N N . THR A 1 117 ? -23.812 48.829 55.434 1.00 33.36 114 THR A N 1
ATOM 777 C CA . THR A 1 117 ? -24.166 49.974 54.603 1.00 32.49 114 THR A CA 1
ATOM 778 C C . THR A 1 117 ? -22.913 50.610 54.023 1.00 26.45 114 THR A C 1
ATOM 779 O O . THR A 1 117 ? -21.864 50.636 54.665 1.00 30.46 114 THR A O 1
ATOM 783 N N . LYS A 1 118 ? -23.020 51.141 52.815 1.00 27.60 115 LYS A N 1
ATOM 784 C CA . LYS A 1 118 ? -21.883 51.817 52.208 1.00 21.59 115 LYS A CA 1
ATOM 785 C C . LYS A 1 118 ? -21.595 53.115 52.943 1.00 25.81 115 LYS A C 1
ATOM 786 O O . LYS A 1 118 ? -22.522 53.865 53.257 1.00 27.57 115 LYS A O 1
ATOM 792 N N . SER A 1 119 ? -20.322 53.386 53.204 1.00 24.77 116 SER A N 1
ATOM 793 C CA . SER A 1 119 ? -19.920 54.673 53.764 1.00 27.91 116 SER A CA 1
ATOM 794 C C . SER A 1 119 ? -20.218 55.802 52.784 1.00 28.31 116 SER A C 1
ATOM 795 O O . SER A 1 119 ? -20.378 55.570 51.587 1.00 20.87 116 SER A O 1
ATOM 798 N N . GLN A 1 120 ? -20.275 57.030 53.285 1.00 24.66 117 GLN A N 1
ATOM 799 C CA . GLN A 1 120 ? -20.456 58.167 52.391 1.00 23.84 117 GLN A CA 1
ATOM 800 C C . GLN A 1 120 ? -19.238 58.256 51.469 1.00 24.82 117 GLN A C 1
ATOM 801 O O . GLN A 1 120 ? -19.366 58.580 50.285 1.00 25.77 117 GLN A O 1
ATOM 807 N N . ALA A 1 121 ? -18.063 57.940 52.012 1.00 21.71 118 ALA A N 1
ATOM 808 C CA . ALA A 1 121 ? -16.829 57.987 51.229 1.00 20.62 118 ALA A CA 1
ATOM 809 C C . ALA A 1 121 ? -16.909 57.069 50.007 1.00 21.88 118 ALA A C 1
ATOM 810 O O . ALA A 1 121 ? -16.492 57.436 48.905 1.00 21.17 118 ALA A O 1
ATOM 812 N N . LEU A 1 122 ? -17.444 55.871 50.207 1.00 21.03 119 LEU A N 1
ATOM 813 C CA . LEU A 1 122 ? -17.587 54.923 49.101 1.00 21.88 119 LEU A CA 1
ATOM 814 C C . LEU A 1 122 ? -18.618 55.426 48.094 1.00 20.51 119 LEU A C 1
ATOM 815 O O . LEU A 1 122 ? -18.398 55.377 46.888 1.00 21.65 119 LEU A O 1
ATOM 820 N N . LYS A 1 123 ? -19.750 55.905 48.592 1.00 24.25 120 LYS A N 1
ATOM 821 C CA . LYS A 1 123 ? -20.799 56.412 47.705 1.00 23.03 120 LYS A CA 1
ATOM 822 C C . LYS A 1 123 ? -20.308 57.597 46.880 1.00 24.70 120 LYS A C 1
ATOM 823 O O . LYS A 1 123 ? -20.630 57.716 45.691 1.00 23.89 120 LYS A O 1
ATOM 829 N N . ASP A 1 124 ? -19.511 58.460 47.501 1.00 22.57 121 ASP A N 1
ATOM 830 C CA . ASP A 1 124 ? -18.940 59.603 46.800 1.00 25.09 121 ASP A CA 1
ATOM 831 C C . ASP A 1 124 ? -18.015 59.160 45.658 1.00 23.42 121 ASP A C 1
ATOM 832 O O . ASP A 1 124 ? -18.014 59.754 44.587 1.00 25.42 121 ASP A O 1
ATOM 837 N N . TYR A 1 125 ? -17.214 58.123 45.887 1.00 20.83 122 TYR A N 1
ATOM 838 C CA . TYR A 1 125 ? -16.310 57.644 44.843 1.00 20.70 122 TYR A CA 1
ATOM 839 C C . TYR A 1 125 ? -17.115 56.973 43.738 1.00 20.36 122 TYR A C 1
ATOM 840 O O . TYR A 1 125 ? -16.850 57.191 42.551 1.00 20.22 122 TYR A O 1
ATOM 849 N N . GLU A 1 126 ? -18.105 56.164 44.125 1.00 19.47 123 GLU A N 1
ATOM 850 C CA . GLU A 1 126 ? -18.993 55.542 43.137 1.00 23.41 123 GLU A CA 1
ATOM 851 C C . GLU A 1 126 ? -19.640 56.582 42.218 1.00 25.74 123 GLU A C 1
ATOM 852 O O . GLU A 1 126 ? -19.721 56.392 41.003 1.00 23.76 123 GLU A O 1
ATOM 858 N N . ALA A 1 127 ? -20.099 57.675 42.813 1.00 22.23 124 ALA A N 1
ATOM 859 C CA . ALA A 1 127 ? -20.748 58.751 42.070 1.00 22.50 124 ALA A CA 1
ATOM 860 C C . ALA A 1 127 ? -19.758 59.435 41.141 1.00 27.07 124 ALA A C 1
ATOM 861 O O . ALA A 1 127 ? -20.077 59.740 39.986 1.00 26.73 124 ALA A O 1
ATOM 863 N N . HIS A 1 128 ? -18.547 59.649 41.643 1.00 24.61 125 HIS A N 1
ATOM 864 C CA . HIS A 1 128 ? -17.503 60.298 40.862 1.00 26.52 125 HIS A CA 1
ATOM 865 C C . HIS A 1 128 ? -17.126 59.469 39.638 1.00 29.83 125 HIS A C 1
ATOM 866 O O . HIS A 1 128 ? -16.987 60.000 38.538 1.00 25.26 125 HIS A O 1
ATOM 873 N N . LEU A 1 129 ? -16.951 58.166 39.831 1.00 22.96 126 LEU A N 1
ATOM 874 C CA . LEU A 1 129 ? -16.615 57.277 38.726 1.00 20.82 126 LEU A CA 1
ATOM 875 C C . LEU A 1 129 ? -17.717 57.239 37.671 1.00 26.27 126 LEU A C 1
ATOM 876 O O . LEU A 1 129 ? -17.438 57.269 36.464 1.00 31.70 126 LEU A O 1
ATOM 881 N N . ALA A 1 130 ? -18.965 57.163 38.126 1.00 26.23 127 ALA A N 1
ATOM 882 C CA . ALA A 1 130 ? -20.104 57.161 37.210 1.00 26.61 127 ALA A CA 1
ATOM 883 C C . ALA A 1 130 ? -20.126 58.451 36.398 1.00 35.62 127 ALA A C 1
ATOM 884 O O . ALA A 1 130 ? -20.381 58.438 35.187 1.00 35.85 127 ALA A O 1
ATOM 886 N N . SER A 1 131 ? -19.841 59.560 37.071 1.00 27.94 128 SER A N 1
ATOM 887 C CA . SER A 1 131 ? -19.830 60.860 36.426 1.00 28.64 128 SER A CA 1
ATOM 888 C C . SER A 1 131 ? -18.707 60.961 35.396 1.00 32.23 128 SER A C 1
ATOM 889 O O . SER A 1 131 ? -18.894 61.551 34.336 1.00 31.29 128 SER A O 1
ATOM 892 N N . LEU A 1 132 ? -17.541 60.401 35.714 1.00 27.32 129 LEU A N 1
ATOM 893 C CA . LEU A 1 132 ? -16.451 60.380 34.756 1.00 28.85 129 LEU A CA 1
ATOM 894 C C . LEU A 1 132 ? -16.849 59.562 33.543 1.00 34.67 129 LEU A C 1
ATOM 895 O O . LEU A 1 132 ? -16.536 59.930 32.416 1.00 34.76 129 LEU A O 1
ATOM 900 N N . GLY A 1 133 ? -17.558 58.462 33.779 1.00 27.01 130 GLY A N 1
ATOM 901 C CA . GLY A 1 133 ? -17.956 57.568 32.705 1.00 36.77 130 GLY A CA 1
ATOM 902 C C . GLY A 1 133 ? -18.883 58.270 31.735 1.00 41.38 130 GLY A C 1
ATOM 903 O O . GLY A 1 133 ? -18.824 58.046 30.523 1.00 35.84 130 GLY A O 1
ATOM 904 N N . ARG A 1 134 ? -19.736 59.130 32.279 1.00 35.33 131 ARG A N 1
ATOM 905 C CA . ARG A 1 134 ? -20.688 59.877 31.471 1.00 38.64 131 ARG A CA 1
ATOM 906 C C . ARG A 1 134 ? -20.023 61.010 30.701 1.00 38.37 131 ARG A C 1
ATOM 907 O O . ARG A 1 134 ? -20.198 61.120 29.493 1.00 51.30 131 ARG A O 1
ATOM 915 N N . SER A 1 135 ? -19.254 61.844 31.395 1.00 34.51 132 SER A N 1
ATOM 916 C CA . SER A 1 135 ? -18.786 63.104 30.818 1.00 41.60 132 SER A CA 1
ATOM 917 C C . SER A 1 135 ? -17.335 63.121 30.303 1.00 40.99 132 SER A C 1
ATOM 918 O O . SER A 1 135 ? -17.031 63.849 29.365 1.00 38.20 132 SER A O 1
ATOM 921 N N . SER A 1 136 ? -16.430 62.348 30.899 1.00 39.83 133 SER A N 1
ATOM 922 C CA . SER A 1 136 ? -15.051 62.316 30.392 1.00 33.92 133 SER A CA 1
ATOM 923 C C . SER A 1 136 ? -14.389 60.965 30.623 1.00 29.61 133 SER A C 1
ATOM 924 O O . SER A 1 136 ? -13.562 60.818 31.525 1.00 29.39 133 SER A O 1
ATOM 927 N N . PRO A 1 137 ? -14.744 59.976 29.797 1.00 30.91 134 PRO A N 1
ATOM 928 C CA . PRO A 1 137 ? -14.310 58.599 30.049 1.00 32.73 134 PRO A CA 1
ATOM 929 C C . PRO A 1 137 ? -12.798 58.407 30.018 1.00 30.04 134 PRO A C 1
ATOM 930 O O . PRO A 1 137 ? -12.328 57.505 30.688 1.00 26.85 134 PRO A O 1
ATOM 934 N N . ALA A 1 138 ? -12.046 59.219 29.282 1.00 23.79 135 ALA A N 1
ATOM 935 C CA . ALA A 1 138 ? -10.593 59.055 29.281 1.00 27.53 135 ALA A CA 1
ATOM 936 C C . ALA A 1 138 ? -9.976 59.144 30.694 1.00 23.00 135 ALA A C 1
ATOM 937 O O . ALA A 1 138 ? -8.962 58.489 30.970 1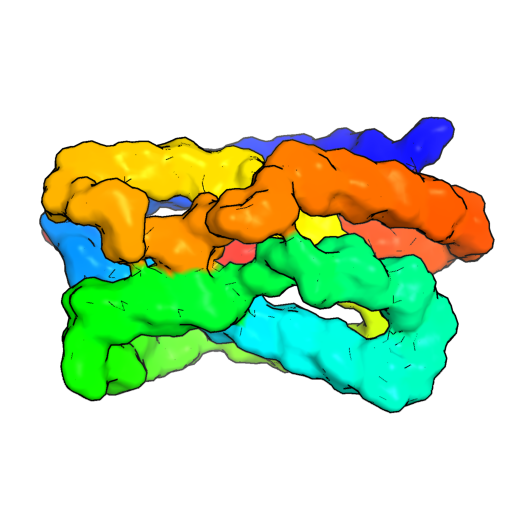.00 23.09 135 ALA A O 1
ATOM 939 N N . LEU A 1 139 ? -10.586 59.941 31.578 1.00 23.06 136 LEU A N 1
ATOM 940 C CA . LEU A 1 139 ? -10.056 60.155 32.927 1.00 21.46 13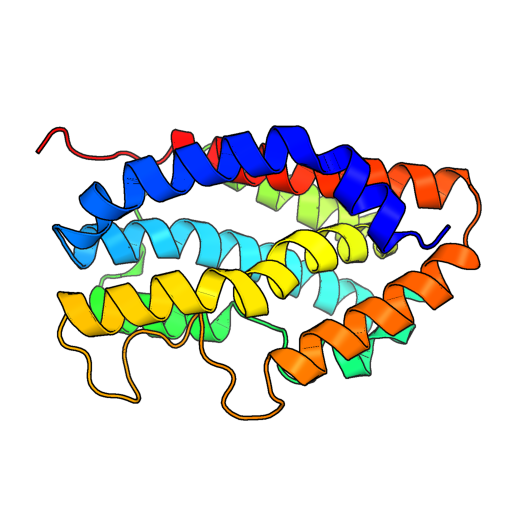6 LEU A CA 1
ATOM 941 C C . LEU A 1 139 ? -10.160 58.887 33.788 1.00 21.13 136 LEU A C 1
ATOM 942 O O . LEU A 1 139 ? -9.465 58.757 34.798 1.00 23.91 136 LEU A O 1
ATOM 947 N N . LEU A 1 140 ? -11.029 57.967 33.381 1.00 23.16 137 LEU A N 1
ATOM 948 C CA . LEU A 1 140 ? -11.119 56.650 34.018 1.00 19.70 137 LEU A CA 1
ATOM 949 C C . LEU A 1 140 ? -9.787 55.900 33.939 1.00 21.97 137 LEU A C 1
ATOM 950 O O . LEU A 1 140 ? -9.466 55.072 34.807 1.00 19.02 137 LEU A O 1
ATOM 955 N N . LEU A 1 141 ? -8.997 56.195 32.910 1.00 20.94 138 LEU A N 1
ATOM 956 C CA . LEU A 1 141 ? -7.741 55.474 32.710 1.00 19.80 138 LEU A CA 1
ATOM 957 C C . LEU A 1 141 ? -6.720 55.817 33.787 1.00 22.95 138 LEU A C 1
ATOM 958 O O . LEU A 1 141 ? -5.859 54.996 34.110 1.00 21.92 138 LEU A O 1
ATOM 963 N N . ALA A 1 142 ? -6.838 57.013 34.373 1.00 18.28 139 ALA A N 1
ATOM 964 C CA . ALA A 1 142 ? -6.006 57.393 35.500 1.00 20.43 139 ALA A CA 1
ATOM 965 C C . ALA A 1 142 ? -6.367 56.565 36.714 1.00 23.04 139 ALA A C 1
ATOM 966 O O . ALA A 1 142 ? -5.500 56.242 37.529 1.00 23.41 139 ALA A O 1
ATOM 968 N N . HIS A 1 143 ? -7.644 56.220 36.846 1.00 17.78 140 HIS A N 1
ATOM 969 C CA . HIS A 1 143 ? -8.041 55.389 37.969 1.00 17.01 140 HIS A CA 1
ATOM 970 C C . HIS A 1 143 ? -7.690 53.921 37.777 1.00 19.05 140 HIS A C 1
ATOM 971 O O . HIS A 1 143 ? -7.427 53.213 38.755 1.00 21.98 140 HIS A O 1
ATOM 978 N N . VAL A 1 144 ? -7.684 53.471 36.534 1.00 18.86 141 VAL A N 1
ATOM 979 C CA . VAL A 1 144 ? -7.148 52.153 36.223 1.00 19.39 141 VAL A CA 1
ATOM 980 C C . VAL A 1 144 ? -5.677 52.101 36.613 1.00 26.54 141 VAL A C 1
ATOM 981 O O . VAL A 1 144 ? -5.221 51.142 37.236 1.00 23.25 141 VAL A O 1
ATOM 985 N N . TYR A 1 145 ? -4.939 53.152 36.255 1.00 22.43 142 TYR A N 1
ATOM 986 C CA . TYR A 1 145 ? -3.505 53.196 36.526 1.00 26.23 142 TYR A CA 1
ATOM 987 C C . TYR A 1 145 ? -3.235 53.031 38.019 1.00 23.61 142 TYR A C 1
ATOM 988 O O . TYR A 1 145 ? -2.356 52.259 38.425 1.00 25.54 142 TYR A O 1
ATOM 997 N N . THR A 1 146 ? -4.037 53.718 38.827 1.00 18.32 143 THR A N 1
ATOM 998 C CA . THR A 1 146 ? -3.904 53.716 40.275 1.00 19.67 143 THR A CA 1
ATOM 999 C C . THR A 1 146 ? -4.388 52.433 40.948 1.00 22.33 143 THR A C 1
ATOM 1000 O O . THR A 1 146 ? -3.690 51.866 41.785 1.00 23.96 143 THR A O 1
ATOM 1004 N N . GLN A 1 147 ? -5.595 52.010 40.583 1.00 17.52 144 GLN A N 1
ATOM 1005 C CA . GLN A 1 147 ? -6.302 50.919 41.254 1.00 20.90 144 GLN A CA 1
ATOM 1006 C C . GLN A 1 147 ? -5.897 49.554 40.727 1.00 22.91 144 GLN A C 1
ATOM 1007 O O . GLN A 1 147 ? -5.476 48.682 41.481 1.00 19.73 144 GLN A O 1
ATOM 1013 N N . HIS A 1 148 ? -6.040 49.355 39.425 1.00 19.57 145 HIS A N 1
ATOM 1014 C CA . HIS A 1 148 ? -5.814 48.021 38.881 1.00 19.06 145 HIS A CA 1
ATOM 1015 C C . HIS A 1 148 ? -4.361 47.602 38.921 1.00 23.91 145 HIS A C 1
ATOM 1016 O O . HIS A 1 148 ? -4.054 46.429 39.098 1.00 23.13 145 HIS A O 1
ATOM 1023 N N . LEU A 1 149 ? -3.458 48.555 38.755 1.00 23.00 146 LEU A N 1
ATOM 1024 C CA . LEU A 1 149 ? -2.050 48.196 38.670 1.00 25.55 146 LEU A CA 1
ATOM 1025 C C . LEU A 1 149 ? -1.484 47.916 40.066 1.00 32.09 146 LEU A C 1
ATOM 1026 O O . LEU A 1 149 ? -0.574 47.101 40.225 1.00 35.42 146 LEU A O 1
ATOM 1031 N N . ALA A 1 150 ? -2.057 48.545 41.083 1.00 26.41 147 ALA A N 1
ATOM 1032 C CA . ALA A 1 150 ? -1.652 48.257 42.460 1.00 23.71 147 ALA A CA 1
ATOM 1033 C C . ALA A 1 150 ? -2.078 46.846 42.871 1.00 31.55 147 ALA A C 1
ATOM 1034 O O . ALA A 1 150 ? -1.333 46.150 43.567 1.00 28.94 147 ALA A O 1
ATOM 1036 N N . MET A 1 151 ? -3.262 46.412 42.428 1.00 24.49 148 MET A N 1
ATOM 1037 C CA . MET A 1 151 ? -3.716 45.045 42.712 1.00 26.98 148 MET A CA 1
ATOM 1038 C C . MET A 1 151 ? -2.756 44.013 42.138 1.00 28.07 148 MET A C 1
ATOM 1039 O O . MET A 1 151 ? -2.517 42.953 42.749 1.00 25.48 148 MET A O 1
ATOM 1044 N N . ALA A 1 152 ? -2.211 44.335 40.964 1.00 28.22 149 ALA A N 1
ATOM 1045 C CA . ALA A 1 152 ? -1.276 43.453 40.256 1.00 35.16 149 ALA A CA 1
ATOM 1046 C C . ALA A 1 152 ? 0.119 43.486 40.888 1.00 42.01 149 ALA A C 1
ATOM 1047 O O . ALA A 1 152 ? 0.980 42.651 40.580 1.00 36.42 149 ALA A O 1
ATOM 1049 N N . SER A 1 153 ? 0.307 44.446 41.789 1.00 37.37 150 SER A N 1
ATOM 1050 C CA . SER A 1 153 ? 1.593 44.755 42.392 1.00 44.82 150 SER A CA 1
ATOM 1051 C C . SER A 1 153 ? 1.648 44.443 43.881 1.00 42.46 150 SER A C 1
ATOM 1052 O O . SER A 1 153 ? 1.989 43.326 44.285 1.00 38.68 150 SER A O 1
ATOM 1055 N N . GLY A 1 154 ? 1.359 45.461 44.689 1.00 32.45 151 GLY A N 1
ATOM 1056 C CA . GLY A 1 154 ? 1.386 45.337 46.134 1.00 33.86 151 GLY A CA 1
ATOM 1057 C C . GLY A 1 154 ? 0.357 44.339 46.625 1.00 34.52 151 GLY A C 1
ATOM 1058 O O . GLY A 1 154 ? 0.542 43.700 47.659 1.00 37.36 151 GLY A O 1
ATOM 1059 N N . GLY A 1 155 ? -0.739 44.216 45.880 1.00 32.08 152 GLY A N 1
ATOM 1060 C CA . GLY A 1 155 ? -1.789 43.254 46.188 1.00 26.00 152 GLY A CA 1
ATOM 1061 C C . GLY A 1 155 ? -1.272 41.834 46.390 1.00 36.24 152 GLY A C 1
ATOM 1062 O O . GLY A 1 155 ? -1.876 41.055 47.129 1.00 32.64 152 GLY A O 1
ATOM 1063 N N . GLN A 1 156 ? -0.155 41.490 45.747 1.00 32.60 153 GLN A N 1
ATOM 1064 C CA . GLN A 1 156 ? 0.405 40.144 45.883 1.00 33.24 153 GLN A CA 1
ATOM 1065 C C . GLN A 1 156 ? 0.933 39.899 47.295 1.00 32.15 153 GLN A C 1
ATOM 1066 O O . GLN A 1 156 ? 1.048 38.755 47.740 1.00 32.94 153 GLN A O 1
ATOM 1072 N N . ILE A 1 157 ? 1.250 40.977 47.998 1.00 32.83 154 ILE A N 1
ATOM 1073 C CA . ILE A 1 157 ? 1.737 40.862 49.367 1.00 38.25 154 ILE A CA 1
ATOM 1074 C C . ILE A 1 157 ? 0.584 40.567 50.321 1.00 33.45 154 ILE A C 1
ATOM 1075 O O . ILE A 1 157 ? 0.693 39.705 51.193 1.00 35.48 154 ILE A O 1
ATOM 1080 N N . VAL A 1 158 ? -0.526 41.280 50.153 1.00 30.02 155 VAL A N 1
ATOM 1081 C CA . VAL A 1 158 ? -1.738 40.992 50.916 1.00 23.48 155 VAL A CA 1
ATOM 1082 C C . VAL A 1 158 ? -2.170 39.548 50.683 1.00 23.51 155 VAL A C 1
ATOM 1083 O O . VAL A 1 158 ? -2.539 38.839 51.610 1.00 24.92 155 VAL A O 1
ATOM 1087 N N . LYS A 1 159 ? -2.107 39.118 49.429 1.00 21.03 156 LYS A N 1
ATOM 1088 C CA . LYS A 1 159 ? -2.473 37.756 49.057 1.00 23.60 156 LYS A CA 1
ATOM 1089 C C . LYS A 1 159 ? -1.648 36.714 49.820 1.00 27.11 156 LYS A C 1
ATOM 1090 O O . LYS A 1 159 ? -2.190 35.745 50.369 1.00 24.36 156 LYS A O 1
ATOM 1096 N N . ARG A 1 160 ? -0.338 36.932 49.869 1.00 26.60 157 ARG A N 1
ATOM 1097 C CA . ARG A 1 160 ? 0.559 36.012 50.565 1.00 28.84 157 ARG A CA 1
ATOM 1098 C C . ARG A 1 160 ? 0.253 35.921 52.061 1.00 28.00 157 ARG A C 1
ATOM 1099 O O . ARG A 1 160 ? 0.301 34.825 52.649 1.00 27.10 157 ARG A O 1
ATOM 1107 N N . TRP A 1 161 ? -0.042 37.061 52.68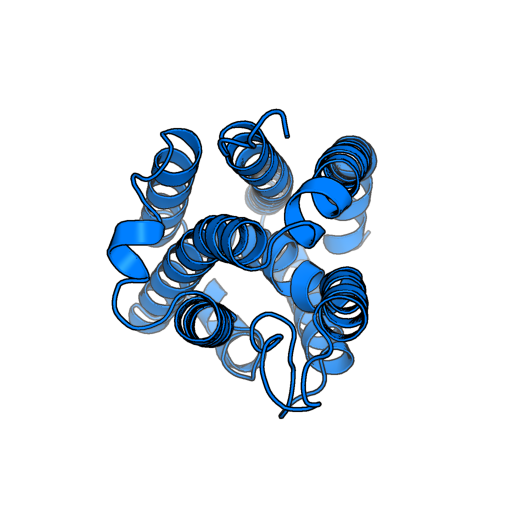0 1.00 22.23 158 TRP A N 1
ATOM 1108 C CA . TRP A 1 161 ? -0.408 37.091 54.094 1.00 23.72 158 TRP A CA 1
ATOM 1109 C C . TRP A 1 161 ? -1.748 36.415 54.337 1.00 23.13 158 TRP A C 1
ATOM 1110 O O . TRP A 1 161 ? -1.886 35.637 55.279 1.00 24.51 158 TRP A O 1
ATOM 1121 N N . ALA A 1 162 ? -2.736 36.703 53.497 1.00 19.78 159 ALA A N 1
ATOM 1122 C CA . ALA A 1 162 ? -4.036 36.044 53.632 1.00 21.69 159 ALA A CA 1
ATOM 1123 C C . ALA A 1 162 ? -3.889 34.526 53.592 1.00 27.67 159 ALA A C 1
ATOM 1124 O O . ALA A 1 162 ? -4.464 33.809 54.422 1.00 22.52 159 ALA A O 1
ATOM 1126 N N . ARG A 1 163 ? -3.110 34.032 52.630 1.00 24.91 160 ARG A N 1
ATOM 1127 C CA . ARG A 1 163 ? -2.950 32.591 52.481 1.00 25.08 160 ARG A CA 1
ATOM 1128 C C . ARG A 1 163 ? -2.244 31.986 53.701 1.00 24.38 160 ARG A C 1
ATOM 1129 O O . ARG A 1 163 ? -2.599 30.901 54.159 1.00 27.45 160 ARG A O 1
ATOM 1137 N N . LYS A 1 164 ? -1.271 32.708 54.242 1.00 24.01 161 LYS A N 1
ATOM 1138 C CA . LYS A 1 164 ? -0.521 32.228 55.397 1.00 27.73 161 LYS A CA 1
ATOM 1139 C C . LYS A 1 164 ? -1.383 32.206 56.662 1.00 29.56 161 LYS A C 1
ATOM 1140 O O . LYS A 1 164 ? -1.480 31.193 57.349 1.00 26.57 161 LYS A O 1
ATOM 1146 N N . ILE A 1 165 ? -2.013 33.329 56.964 1.00 27.38 162 ILE A N 1
ATOM 1147 C CA . ILE A 1 165 ? -2.743 33.473 58.213 1.00 26.55 162 ILE A CA 1
ATOM 1148 C C . ILE A 1 165 ? -4.057 32.689 58.218 1.00 29.52 162 ILE A C 1
ATOM 1149 O O . ILE A 1 165 ? -4.425 32.088 59.233 1.00 29.67 162 ILE A O 1
ATOM 1154 N N . PHE A 1 166 ? -4.749 32.672 57.083 1.00 26.32 163 PHE A N 1
ATOM 1155 C CA . PHE A 1 166 ? -6.036 31.990 57.003 1.00 26.91 163 PHE A CA 1
ATOM 1156 C C . PHE A 1 166 ? -5.888 30.547 56.561 1.00 31.85 163 PHE A C 1
ATOM 1157 O O . PHE A 1 166 ? -6.886 29.852 56.405 1.00 30.81 163 PHE A O 1
ATOM 1165 N N . GLN A 1 167 ? -4.647 30.123 56.336 1.00 28.09 164 GLN A N 1
ATOM 1166 C CA . GLN A 1 167 ? -4.333 28.761 55.890 1.00 30.14 164 GLN A CA 1
ATOM 1167 C C . GLN A 1 167 ? -5.158 28.349 54.681 1.00 40.06 164 GLN A C 1
ATOM 1168 O O . GLN A 1 167 ? -5.820 27.307 54.683 1.00 34.05 164 GLN A O 1
ATOM 1174 N N . LEU A 1 168 ? -5.113 29.176 53.647 1.00 31.42 165 LEU A N 1
ATOM 1175 C CA . LEU A 1 168 ? -5.934 28.960 52.463 1.00 29.75 165 LEU A CA 1
ATOM 1176 C C . LEU A 1 168 ? -5.364 27.908 51.525 1.00 35.12 165 LEU A C 1
ATOM 1177 O O . LEU A 1 168 ? -4.152 27.855 51.320 1.00 40.86 165 LEU A O 1
ATOM 1182 N N . PRO A 1 169 ? -6.245 27.091 50.920 1.00 44.71 166 PRO A N 1
ATOM 1183 C CA . PRO A 1 169 ? -5.868 26.290 49.746 1.00 44.00 166 PRO A CA 1
ATOM 1184 C C . PRO A 1 169 ? -5.295 27.181 48.643 1.00 41.19 166 PRO A C 1
ATOM 1185 O O . PRO A 1 169 ? -5.564 28.382 48.612 1.00 32.18 166 PRO A O 1
ATOM 1189 N N . ASP A 1 170 ? -4.520 26.611 47.734 1.00 40.36 167 ASP A N 1
ATOM 1190 C CA . ASP A 1 170 ? -3.807 27.440 46.771 1.00 46.44 167 ASP A CA 1
ATOM 1191 C C . ASP A 1 170 ? -4.724 28.105 45.738 1.00 48.20 167 ASP A C 1
ATOM 1192 O O . ASP A 1 170 ? -4.309 29.038 45.055 1.00 52.36 167 ASP A O 1
ATOM 1197 N N . ASP A 1 171 ? -5.970 27.643 45.639 1.00 46.83 168 ASP A N 1
ATOM 1198 C CA . ASP A 1 171 ? -6.874 28.103 44.581 1.00 51.07 168 ASP A CA 1
ATOM 1199 C C . ASP A 1 171 ? -8.163 28.737 45.105 1.00 41.42 168 ASP A C 1
ATOM 1200 O O . ASP A 1 171 ? -9.134 28.900 44.358 1.00 37.58 168 ASP A O 1
ATOM 1205 N N . VAL A 1 172 ? -8.183 29.073 46.392 1.00 32.79 169 VAL A N 1
ATOM 1206 C CA . VAL A 1 172 ? -9.357 29.683 47.011 1.00 29.18 169 VAL A CA 1
ATOM 1207 C C . VAL A 1 172 ? -8.951 30.819 47.945 1.00 25.97 169 VAL A C 1
ATOM 1208 O O . VAL A 1 172 ? -7.901 30.741 48.603 1.00 27.20 169 VAL A O 1
ATOM 1212 N N . GLY A 1 173 ? -9.760 31.875 48.006 1.00 24.37 170 GLY A N 1
ATOM 1213 C CA . GLY A 1 173 ? -9.573 32.876 49.050 1.00 20.81 170 GLY A CA 1
ATOM 1214 C C . GLY A 1 173 ? -8.763 34.106 48.703 1.00 24.73 170 GLY A C 1
ATOM 1215 O O . GLY A 1 173 ? -8.758 35.072 49.472 1.00 20.32 170 GLY A O 1
ATOM 1216 N N . THR A 1 174 ? -8.066 34.086 47.566 1.00 21.29 171 THR A N 1
ATOM 1217 C CA . THR A 1 174 ? -7.345 35.286 47.136 1.00 18.81 171 THR A CA 1
ATOM 1218 C C . THR A 1 174 ? -7.634 35.635 45.691 1.00 20.40 171 THR A C 1
ATOM 1219 O O . THR A 1 174 ? -6.755 36.137 44.982 1.00 21.74 171 THR A O 1
ATOM 1223 N N . ALA A 1 175 ? -8.864 35.374 45.244 1.00 17.65 172 ALA A N 1
ATOM 1224 C CA . ALA A 1 175 ? -9.217 35.611 43.843 1.00 21.13 172 ALA A CA 1
ATOM 1225 C C . ALA A 1 175 ? -9.129 37.096 43.470 1.00 21.32 172 ALA A C 1
ATOM 1226 O O . ALA A 1 175 ? -8.877 37.433 42.312 1.00 20.67 172 ALA A O 1
ATOM 1228 N N . ALA A 1 176 ? -9.315 37.971 44.454 1.00 21.15 173 ALA A N 1
ATOM 1229 C CA . ALA A 1 176 ? -9.167 39.414 44.242 1.00 17.85 173 ALA A CA 1
ATOM 1230 C C . ALA A 1 176 ? -7.769 39.764 43.741 1.00 22.82 173 ALA A C 1
ATOM 1231 O O . ALA A 1 176 ? -7.586 40.750 43.021 1.00 19.83 173 ALA A O 1
ATOM 1233 N N . PHE A 1 177 ? -6.791 38.952 44.141 1.00 17.41 174 PHE A N 1
ATOM 1234 C CA . PHE A 1 177 ? -5.37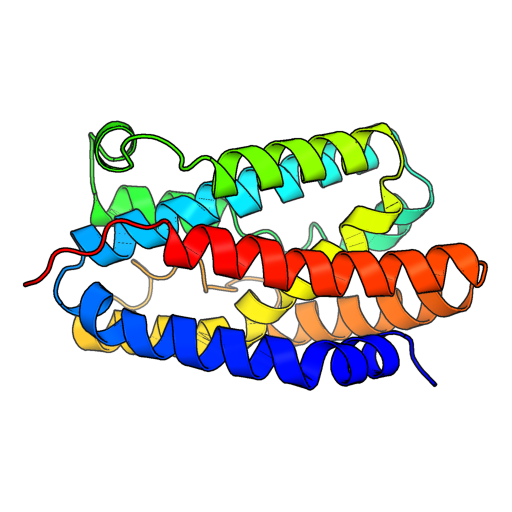9 39.191 43.846 1.00 16.89 174 PHE A CA 1
ATOM 1235 C C . PHE A 1 177 ? -4.768 38.166 42.872 1.00 19.32 174 PHE A C 1
ATOM 1236 O O . PHE A 1 177 ? -3.554 38.170 42.647 1.00 21.75 174 PHE A O 1
ATOM 1244 N N . ASP A 1 178 ? -5.597 37.302 42.299 1.00 18.47 175 ASP A N 1
ATOM 1245 C CA . ASP A 1 178 ? -5.087 36.255 41.411 1.00 29.53 175 ASP A CA 1
ATOM 1246 C C . ASP A 1 178 ? -5.088 36.677 39.936 1.00 28.16 175 ASP A C 1
ATOM 1247 O O . ASP A 1 178 ? -5.981 37.399 39.479 1.00 22.21 175 ASP A O 1
ATOM 1252 N N . TYR A 1 179 ? -4.085 36.199 39.203 1.00 20.54 176 TYR A N 1
ATOM 1253 C CA . TYR A 1 179 ? -3.970 36.443 37.769 1.00 20.80 176 TYR A CA 1
ATOM 1254 C C . TYR A 1 179 ? -3.639 35.130 37.090 1.00 25.45 176 TYR A C 1
ATOM 1255 O O . TYR A 1 179 ? -2.485 34.858 36.770 1.00 26.01 176 TYR A O 1
ATOM 1264 N N . THR A 1 180 ? -4.664 34.316 36.872 1.00 24.01 177 THR A N 1
ATOM 1265 C CA . THR A 1 180 ? -4.460 32.938 36.432 1.00 24.42 177 THR A CA 1
ATOM 1266 C C . THR A 1 180 ? -4.392 32.777 34.907 1.00 26.69 177 THR A C 1
ATOM 1267 O O . THR A 1 180 ? -4.148 31.674 34.411 1.00 27.78 177 THR A O 1
ATOM 1271 N N . GLY A 1 181 ? -4.611 33.864 34.170 1.00 26.52 178 GLY A N 1
ATOM 1272 C CA . GLY A 1 181 ? -4.468 33.837 32.724 1.00 25.79 178 GLY A CA 1
ATOM 1273 C C . GLY A 1 181 ? -3.214 34.586 32.305 1.00 28.46 178 GLY A C 1
ATOM 1274 O O . GLY A 1 181 ? -2.105 34.098 32.471 1.00 29.29 178 GLY A O 1
ATOM 1275 N N . GLU A 1 182 ? -3.392 35.785 31.759 1.00 25.31 179 GLU A N 1
ATOM 1276 C CA . GLU A 1 182 ? -2.272 36.696 31.531 1.00 25.07 179 GLU A CA 1
ATOM 1277 C C . GLU A 1 182 ? -1.587 37.026 32.861 1.00 23.24 179 GLU A C 1
ATOM 1278 O O . GLU A 1 182 ? -2.263 37.276 33.853 1.00 22.97 179 GLU A O 1
ATOM 1284 N N . SER A 1 183 ? -0.257 37.053 32.887 1.00 26.31 180 SER A N 1
ATOM 1285 C CA . SER A 1 183 ? 0.442 37.316 34.150 1.00 26.43 180 SER A CA 1
ATOM 1286 C C . SER A 1 183 ? 0.212 38.747 34.628 1.00 30.67 180 SER A C 1
ATOM 1287 O O . SER A 1 183 ? 0.004 39.645 33.817 1.00 25.26 180 SER A O 1
ATOM 1290 N N . ASN A 1 184 ? 0.269 38.951 35.942 1.00 28.71 181 ASN A N 1
ATOM 1291 C CA . ASN A 1 184 ? 0.145 40.293 36.504 1.00 24.14 181 ASN A CA 1
ATOM 1292 C C . ASN A 1 184 ? 1.225 41.212 35.935 1.00 29.27 181 ASN A C 1
ATOM 1293 O O . ASN A 1 184 ? 0.961 42.364 35.591 1.00 24.70 181 ASN A O 1
ATOM 1298 N N . ASN A 1 185 ? 2.437 40.684 35.801 1.00 25.20 182 ASN A N 1
ATOM 1299 C CA . ASN A 1 185 ? 3.544 41.475 35.273 1.00 26.53 182 ASN A CA 1
ATOM 1300 C C . ASN A 1 185 ? 3.305 41.938 33.843 1.00 27.34 182 ASN A C 1
ATOM 1301 O O . ASN A 1 185 ? 3.577 43.090 33.512 1.00 26.98 182 ASN A O 1
ATOM 1306 N N . THR A 1 186 ? 2.791 41.046 33.000 1.00 28.76 183 THR A N 1
ATOM 1307 C CA . THR A 1 186 ? 2.519 41.412 31.612 1.00 28.05 183 THR A CA 1
ATOM 1308 C C . THR A 1 186 ? 1.392 42.441 31.530 1.00 30.42 183 THR A C 1
ATOM 1309 O O . THR A 1 186 ? 1.494 43.420 30.785 1.00 26.42 183 THR A O 1
ATOM 1313 N N . LEU A 1 187 ? 0.330 42.236 32.307 1.00 24.26 184 LEU A N 1
ATOM 1314 C CA . LEU A 1 187 ? -0.817 43.149 32.271 1.00 23.29 184 LEU A CA 1
ATOM 1315 C C . LEU A 1 187 ? -0.407 44.545 32.696 1.00 25.88 184 LEU A C 1
ATOM 1316 O O . LEU A 1 187 ? -0.789 45.551 32.092 1.00 27.29 184 LEU A O 1
ATOM 1321 N N . ARG A 1 188 ? 0.396 44.601 33.743 1.00 25.40 185 ARG A N 1
ATOM 1322 C CA . ARG A 1 188 ? 0.815 45.885 34.276 1.00 24.46 185 ARG A CA 1
ATOM 1323 C C . ARG A 1 188 ? 1.739 46.619 33.296 1.00 26.36 185 ARG A C 1
ATOM 1324 O O . ARG A 1 188 ? 1.542 47.810 33.052 1.00 31.84 185 ARG A O 1
ATOM 1332 N N . SER A 1 189 ? 2.720 45.924 32.719 1.00 29.43 186 SER A N 1
ATOM 1333 C CA . SER A 1 189 ? 3.676 46.588 31.834 1.00 31.49 186 SER A CA 1
ATOM 1334 C C . SER A 1 189 ? 3.005 47.018 30.523 1.00 31.94 186 SER A C 1
ATOM 1335 O O . SER A 1 189 ? 3.310 48.084 29.984 1.00 30.90 186 SER A O 1
ATOM 1338 N N . ALA A 1 190 ? 2.088 46.191 30.022 1.00 31.50 187 ALA A N 1
ATOM 1339 C CA . ALA A 1 190 ? 1.364 46.507 28.790 1.00 30.09 187 ALA A CA 1
ATOM 1340 C C . ALA A 1 190 ? 0.495 47.750 28.960 1.00 30.37 187 ALA A C 1
ATOM 1341 O O . ALA A 1 190 ? 0.419 48.602 28.073 1.00 31.52 187 ALA A O 1
ATOM 1343 N N . PHE A 1 191 ? -0.192 47.842 30.090 1.00 27.37 188 PHE A N 1
ATOM 1344 C CA . PHE A 1 191 ? -1.012 49.021 30.342 1.00 26.28 188 PHE A CA 1
ATOM 1345 C C . PHE A 1 191 ? -0.132 50.258 30.481 1.00 26.54 188 PHE A C 1
ATOM 1346 O O . PHE A 1 191 ? -0.448 51.307 29.928 1.00 31.09 188 PHE A O 1
ATOM 1354 N N . LYS A 1 192 ? 0.960 50.139 31.231 1.00 31.17 189 LYS A N 1
ATOM 1355 C CA . LYS A 1 192 ? 1.863 51.272 31.419 1.00 35.44 189 LYS A CA 1
ATOM 1356 C C . LYS A 1 192 ? 2.388 51.808 30.097 1.00 39.14 189 LYS A C 1
ATOM 1357 O O . LYS A 1 192 ? 2.386 53.009 29.859 1.00 37.63 189 LYS A O 1
ATOM 1363 N N . LYS A 1 193 ? 2.855 50.905 29.249 1.00 42.09 190 LYS A N 1
ATOM 1364 C CA . LYS A 1 193 ? 3.414 51.289 27.958 1.00 41.09 190 LYS A CA 1
ATOM 1365 C C . LYS A 1 193 ? 2.400 52.045 27.114 1.00 39.83 190 LYS A C 1
ATOM 1366 O O . LYS A 1 193 ? 2.702 53.106 26.564 1.00 40.49 190 LYS A O 1
ATOM 1372 N N . GLN A 1 194 ? 1.188 51.512 27.025 1.00 31.97 191 GLN A N 1
ATOM 1373 C CA . GLN A 1 194 ? 0.152 52.181 26.254 1.00 34.47 191 GLN A CA 1
ATOM 1374 C C . GLN A 1 194 ? -0.312 53.479 26.912 1.00 34.44 191 GLN A C 1
ATOM 1375 O O . GLN A 1 194 ? -0.565 54.458 26.219 1.00 32.09 191 GLN A O 1
ATOM 1381 N N . PHE A 1 195 ? -0.438 53.476 28.237 1.00 28.69 192 PHE A N 1
ATOM 1382 C CA . PHE A 1 195 ? -0.846 54.676 28.971 1.00 24.44 192 PHE A CA 1
ATOM 1383 C C . PHE A 1 195 ? 0.130 55.824 28.718 1.00 30.96 192 PHE A C 1
ATOM 1384 O O . PHE A 1 195 ? -0.276 56.971 28.530 1.00 31.75 192 PHE A O 1
ATOM 1392 N N . ASP A 1 196 ? 1.420 55.507 28.692 1.00 34.04 193 ASP A N 1
ATOM 1393 C CA . ASP A 1 196 ? 2.437 56.519 28.428 1.00 39.28 193 ASP A CA 1
ATOM 1394 C C . ASP A 1 196 ? 2.413 57.008 26.982 1.00 37.61 193 ASP A C 1
ATOM 1395 O O . ASP A 1 196 ? 2.564 58.206 26.727 1.00 38.98 193 ASP A O 1
ATOM 1400 N N . GLU A 1 197 ? 2.213 56.091 26.038 1.00 36.86 194 GLU A N 1
ATOM 1401 C CA . GLU A 1 197 ? 2.174 56.468 24.624 1.00 41.17 194 GLU A CA 1
ATOM 1402 C C . GLU A 1 197 ? 0.939 57.281 24.280 1.00 40.82 194 GLU A C 1
ATOM 1403 O O . GLU A 1 197 ? 1.016 58.286 23.576 1.00 38.22 194 GLU A O 1
ATOM 1409 N N . TRP A 1 198 ? -0.205 56.828 24.771 1.00 34.54 195 TRP A N 1
ATOM 1410 C CA . TRP A 1 198 ? -1.452 57.535 24.542 1.00 34.98 195 TRP A CA 1
ATOM 1411 C C . TRP A 1 198 ? -1.440 58.890 25.277 1.00 36.88 195 TRP A C 1
ATOM 1412 O O . TRP A 1 198 ? -1.836 59.927 24.721 1.00 32.61 195 TRP A O 1
ATOM 1423 N N . GLY A 1 199 ? -0.958 58.877 26.517 1.00 30.99 196 GLY A N 1
ATOM 1424 C CA . GLY A 1 199 ? -0.954 60.069 27.350 1.00 29.21 196 GLY A CA 1
ATOM 1425 C C . GLY A 1 199 ? -0.126 61.194 26.742 1.00 38.91 196 GLY A C 1
ATOM 1426 O O . GLY A 1 199 ? -0.516 62.354 26.786 1.00 34.46 196 GLY A O 1
ATOM 1427 N N . ALA A 1 200 ? 1.014 60.841 26.160 1.00 37.28 197 ALA A N 1
ATOM 1428 C CA . ALA A 1 200 ? 1.892 61.830 25.544 1.00 45.49 197 ALA A CA 1
ATOM 1429 C C . ALA A 1 200 ? 1.254 62.507 24.325 1.00 48.11 197 ALA A C 1
ATOM 1430 O O . ALA A 1 200 ? 1.663 63.601 23.941 1.00 47.24 197 ALA A O 1
ATOM 1432 N N . ALA A 1 201 ? 0.258 61.863 23.724 1.00 41.85 198 ALA A N 1
ATOM 1433 C CA . ALA A 1 201 ? -0.433 62.425 22.564 1.00 35.37 198 ALA A CA 1
ATOM 1434 C C . ALA A 1 201 ? -1.606 63.332 22.951 1.00 45.03 198 ALA A C 1
ATOM 1435 O O . ALA A 1 201 ? -2.280 63.891 22.081 1.00 40.66 198 ALA A O 1
ATOM 1437 N N . GLN A 1 202 ? -1.856 63.482 24.249 1.00 36.19 199 GLN A N 1
ATOM 1438 C CA . GLN A 1 202 ? -2.984 64.294 24.702 1.00 30.98 199 GLN A CA 1
ATOM 1439 C C . GLN A 1 202 ? -2.592 65.741 24.989 1.00 30.06 199 GLN A C 1
ATOM 1440 O O . GLN A 1 202 ? -1.443 66.024 25.330 1.00 31.56 199 GLN A O 1
ATOM 1446 N N . PRO A 1 203 ? -3.560 66.664 24.858 1.00 34.48 200 PRO A N 1
ATOM 1447 C CA . PRO A 1 203 ? -3.361 68.068 25.236 1.00 32.50 200 PRO A CA 1
ATOM 1448 C C . PRO A 1 203 ? -2.900 68.185 26.689 1.00 33.47 200 PRO A C 1
ATOM 1449 O O . PRO A 1 203 ? -3.290 67.351 27.522 1.00 30.26 200 PRO A O 1
ATOM 1453 N N . GLN A 1 204 ? -2.096 69.205 26.985 1.00 29.16 201 GLN A N 1
ATOM 1454 C CA . GLN A 1 204 ? -1.584 69.403 28.339 1.00 28.52 201 GLN A CA 1
ATOM 1455 C C . GLN A 1 204 ? -2.704 69.430 29.398 1.00 31.78 201 GLN A C 1
ATOM 1456 O O . GLN A 1 204 ? -2.522 68.938 30.525 1.00 29.58 201 GLN A O 1
ATOM 1462 N N . GLU A 1 205 ? -3.861 69.987 29.040 1.00 30.77 202 GLU A N 1
ATOM 1463 C CA . GLU A 1 205 ? -4.977 70.086 29.985 1.00 29.45 202 GLU A CA 1
ATOM 1464 C C . GLU A 1 205 ? -5.453 68.708 30.436 1.00 28.53 202 GLU A C 1
ATOM 1465 O O . GLU A 1 205 ? -5.730 68.494 31.620 1.00 28.21 202 GLU A O 1
ATOM 1471 N N . LEU A 1 206 ? -5.546 67.781 29.484 1.00 24.46 203 LEU A N 1
ATOM 1472 C CA . LEU A 1 206 ? -5.958 66.403 29.767 1.00 27.32 203 LEU A CA 1
ATOM 1473 C C . LEU A 1 206 ? -4.885 65.640 30.545 1.00 30.13 203 LEU A C 1
ATOM 1474 O O . LEU A 1 206 ? -5.199 64.859 31.440 1.00 24.68 203 LEU A O 1
ATOM 1479 N N . GLN A 1 207 ? -3.617 65.862 30.207 1.00 28.29 204 GLN A N 1
ATOM 1480 C CA . GLN A 1 207 ? -2.533 65.273 30.987 1.00 28.51 204 GLN A CA 1
ATOM 1481 C C . GLN A 1 207 ? -2.569 65.752 32.447 1.00 29.75 204 GLN A C 1
ATOM 1482 O O . GLN A 1 207 ? -2.340 64.962 33.366 1.00 25.73 204 GLN A O 1
ATOM 1488 N N . ASP A 1 208 ? -2.849 67.045 32.660 1.00 22.82 205 ASP A N 1
ATOM 1489 C CA . ASP A 1 208 ? -3.001 67.576 34.015 1.00 21.09 205 ASP A CA 1
ATOM 1490 C C . ASP A 1 208 ? -4.189 66.941 34.740 1.00 24.49 205 ASP A C 1
ATOM 1491 O O . ASP A 1 208 ? -4.127 66.669 35.938 1.00 25.85 205 ASP A O 1
ATOM 1496 N N . GLN A 1 209 ? -5.281 66.733 34.019 1.00 24.58 206 GLN A N 1
ATOM 1497 C CA . GLN A 1 209 ? -6.454 66.095 34.604 1.00 26.83 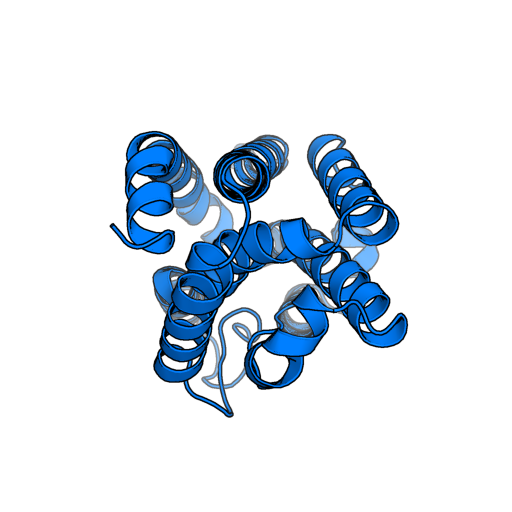206 GLN A CA 1
ATOM 1498 C C . GLN A 1 209 ? -6.171 64.665 35.019 1.00 27.04 206 GLN A C 1
ATOM 1499 O O . GLN A 1 209 ? -6.685 64.200 36.025 1.00 25.81 206 GLN A O 1
ATOM 1505 N N . LEU A 1 210 ? -5.369 63.962 34.229 1.00 21.39 207 LEU A N 1
ATOM 1506 C CA . LEU A 1 210 ? -5.011 62.585 34.557 1.00 21.28 207 LEU A CA 1
ATOM 1507 C C . LEU A 1 210 ? -4.183 62.538 35.832 1.00 22.95 207 LEU A C 1
ATOM 1508 O O . LEU A 1 210 ? -4.372 61.663 36.677 1.00 22.84 207 LEU A O 1
ATOM 1513 N N . LEU A 1 211 ? -3.263 63.484 35.973 1.00 21.27 208 LEU A N 1
ATOM 1514 C CA . LEU A 1 211 ? -2.521 63.656 37.224 1.00 26.38 208 LEU A CA 1
ATOM 1515 C C . LEU A 1 211 ? -3.495 63.873 38.381 1.00 29.19 208 LEU A C 1
ATOM 1516 O O . LEU A 1 211 ? -3.395 63.210 39.412 1.00 24.12 208 LEU A O 1
ATOM 1521 N N . SER A 1 212 ? -4.433 64.802 38.207 1.00 22.09 209 SER A N 1
ATOM 1522 C CA . SER A 1 212 ? -5.375 65.113 39.270 1.00 24.21 209 SER A CA 1
ATOM 1523 C C . SER A 1 212 ? -6.214 63.896 39.643 1.00 23.98 209 SER A C 1
ATOM 1524 O O . SER A 1 212 ? -6.467 63.661 40.811 1.00 21.80 209 SER A O 1
ATOM 1527 N N . GLU A 1 213 ? -6.643 63.124 38.652 1.00 23.16 210 GLU A N 1
ATOM 1528 C CA . GLU A 1 213 ? -7.504 61.989 38.935 1.00 22.67 210 GLU A CA 1
ATOM 1529 C C . GLU A 1 213 ? -6.729 60.857 39.613 1.00 28.82 210 GLU A C 1
ATOM 1530 O O . GLU A 1 213 ? -7.287 60.141 40.433 1.00 23.30 210 GLU A O 1
ATOM 1536 N N . HIS A 1 214 ? -5.450 60.714 39.265 1.00 27.66 211 HIS A N 1
ATOM 1537 C CA . HIS A 1 214 ? -4.530 59.774 39.921 1.00 27.02 211 HIS A CA 1
ATOM 1538 C C . HIS A 1 214 ? -4.446 60.090 41.430 1.00 27.18 211 HIS A C 1
ATOM 1539 O O . HIS A 1 214 ? -4.587 59.206 42.270 1.00 22.30 211 HIS A O 1
ATOM 1546 N N . LEU A 1 215 ? -4.234 61.360 41.769 1.00 21.88 212 LEU A N 1
ATOM 1547 C CA . LEU A 1 215 ? -4.185 61.761 43.173 1.00 21.43 212 LEU A CA 1
ATOM 1548 C C . LEU A 1 215 ? -5.539 61.531 43.843 1.00 21.15 212 LEU A C 1
ATOM 1549 O O . LEU A 1 215 ? -5.610 61.157 45.016 1.00 26.27 212 LEU A O 1
ATOM 1554 N N . ALA A 1 216 ? -6.617 61.774 43.097 1.00 24.66 213 ALA A N 1
ATOM 1555 C CA . ALA A 1 216 ? -7.966 61.653 43.655 1.00 25.97 213 ALA A CA 1
ATOM 1556 C C . ALA A 1 216 ? -8.267 60.209 44.038 1.00 24.90 213 ALA A C 1
ATOM 1557 O O . ALA A 1 216 ? -8.977 59.959 45.014 1.00 23.53 213 ALA A O 1
ATOM 1559 N N . ALA A 1 217 ? -7.732 59.264 43.270 1.00 20.25 214 ALA A N 1
ATOM 1560 C CA . ALA A 1 217 ? -7.957 57.849 43.571 1.00 19.48 214 ALA A CA 1
ATOM 1561 C C . ALA A 1 217 ? -7.347 57.494 44.919 1.00 21.65 214 ALA A C 1
ATOM 1562 O O . ALA A 1 217 ? -7.969 56.790 45.714 1.00 23.35 214 ALA A O 1
ATOM 1564 N N . PHE A 1 218 ? -6.141 57.990 45.196 1.00 24.55 215 PHE A N 1
ATOM 1565 C CA . PHE A 1 218 ? -5.550 57.799 46.525 1.00 23.72 215 PHE A CA 1
ATOM 1566 C C . PHE A 1 218 ? -6.435 58.436 47.590 1.00 22.34 215 PHE A C 1
ATOM 1567 O O . PHE A 1 218 ? -6.695 57.850 48.642 1.00 23.05 215 PHE A O 1
ATOM 1575 N N . GLY A 1 219 ? -6.884 59.654 47.316 1.00 20.25 216 GLY A N 1
ATOM 1576 C CA . GLY A 1 219 ? -7.707 60.376 48.270 1.00 21.98 216 GLY A CA 1
ATOM 1577 C C . GLY A 1 219 ? -8.990 59.636 48.603 1.00 20.59 216 GLY A C 1
ATOM 1578 O O . GLY A 1 219 ? -9.367 59.516 49.783 1.00 21.93 216 GLY A O 1
ATOM 1579 N N . HIS A 1 220 ? -9.662 59.141 47.564 1.00 18.73 217 HIS A N 1
ATOM 1580 C CA . HIS A 1 220 ? -10.893 58.385 47.750 1.00 20.22 217 HIS A CA 1
ATOM 1581 C C . HIS A 1 220 ? -10.623 57.103 48.533 1.00 18.31 217 HIS A C 1
ATOM 1582 O O . HIS A 1 220 ? -11.377 56.746 49.441 1.00 20.36 217 HIS A O 1
ATOM 1589 N N . ASN A 1 221 ? -9.565 56.385 48.145 1.00 19.33 218 ASN A N 1
ATOM 1590 C CA . ASN A 1 221 ? -9.224 55.135 48.802 1.00 21.10 218 ASN A CA 1
ATOM 1591 C C . ASN A 1 221 ? -8.963 55.366 50.273 1.00 22.25 218 ASN A C 1
ATOM 1592 O O . ASN A 1 221 ? -9.417 54.607 51.120 1.00 17.53 218 ASN A O 1
ATOM 1597 N N . ASN A 1 222 ? -8.240 56.432 50.585 1.00 20.76 219 ASN A N 1
ATOM 1598 C CA . ASN A 1 222 ? -7.913 56.692 51.992 1.00 21.57 219 ASN A CA 1
ATOM 1599 C C . ASN A 1 222 ? -9.171 56.992 52.804 1.00 21.69 219 ASN A C 1
ATOM 1600 O O . ASN A 1 222 ? -9.318 56.531 53.933 1.00 20.74 219 ASN A O 1
ATOM 1605 N N . ALA A 1 223 ? -10.090 57.733 52.194 1.00 19.37 220 ALA A N 1
ATOM 1606 C CA . ALA A 1 223 ? -11.358 58.078 52.823 1.00 25.22 220 ALA A CA 1
ATOM 1607 C C . ALA A 1 223 ? -12.184 56.833 53.104 1.00 19.07 220 ALA A C 1
ATOM 1608 O O . ALA A 1 223 ? -12.791 56.701 54.165 1.00 21.38 220 ALA A O 1
ATOM 1610 N N . ILE A 1 224 ? -12.204 55.923 52.140 1.00 20.53 221 ILE A N 1
ATOM 1611 C CA . ILE A 1 224 ? -12.962 54.675 52.255 1.00 16.83 221 ILE A CA 1
ATOM 1612 C C . ILE A 1 224 ? -12.367 53.778 53.348 1.00 22.31 221 ILE A C 1
ATOM 1613 O O . ILE A 1 224 ? -13.088 53.203 54.174 1.00 17.37 221 ILE A O 1
ATOM 1618 N N . ILE A 1 225 ? -11.045 53.687 53.363 1.00 18.16 222 ILE A N 1
ATOM 1619 C CA . ILE A 1 225 ? -10.343 52.935 54.399 1.00 20.68 222 ILE A CA 1
ATOM 1620 C C . ILE A 1 225 ? -10.613 53.490 55.802 1.00 23.70 222 ILE A C 1
ATOM 1621 O O . ILE A 1 225 ? -10.886 52.742 56.746 1.00 26.66 222 ILE A O 1
ATOM 1626 N N . LYS A 1 226 ? -10.557 54.809 55.937 1.00 21.71 223 LYS A N 1
ATOM 1627 C CA . LYS A 1 226 ? -10.725 55.422 57.253 1.00 21.94 223 LYS A CA 1
ATOM 1628 C C . LYS A 1 226 ? -12.161 55.320 57.748 1.00 27.05 223 LYS A C 1
ATOM 1629 O O . LYS A 1 226 ? -12.405 55.279 58.953 1.00 30.40 223 LYS A O 1
ATOM 1635 N N . ALA A 1 227 ? -13.107 55.251 56.820 1.00 25.70 224 ALA A N 1
ATOM 1636 C CA . ALA A 1 227 ? -14.521 55.194 57.182 1.00 28.44 224 ALA A CA 1
ATOM 1637 C C . ALA A 1 227 ? -14.947 53.790 57.613 1.00 29.79 224 ALA A C 1
ATOM 1638 O O . ALA A 1 227 ? -16.045 53.603 58.132 1.00 29.53 224 ALA A O 1
ATOM 1640 N N . PHE A 1 228 ? -14.080 52.806 57.398 1.00 24.02 225 PHE A N 1
ATOM 1641 C CA . PHE A 1 228 ? -14.420 51.418 57.697 1.00 22.00 225 PHE A CA 1
ATOM 1642 C C . PHE A 1 228 ? -14.408 51.202 59.203 1.00 28.61 225 PHE A C 1
ATOM 1643 O O . PHE A 1 228 ? -13.443 51.562 59.878 1.00 31.57 225 PHE A O 1
ATOM 1651 N N . PRO A 1 229 ? -15.501 50.633 59.737 1.00 33.57 226 PRO A N 1
ATOM 1652 C CA . PRO A 1 229 ? -15.665 50.440 61.183 1.00 42.35 226 PRO A CA 1
ATOM 1653 C C . PRO A 1 229 ? -14.854 49.265 61.734 1.00 39.75 226 PRO A C 1
ATOM 1654 O O . PRO A 1 229 ? -15.313 48.122 61.706 1.00 49.84 226 PRO A O 1
ATOM 1658 N N . LEU A 1 230 ? -13.663 49.559 62.241 1.00 43.60 227 LEU A N 1
ATOM 1659 C CA . LEU A 1 230 ? -12.808 48.542 62.841 1.00 46.44 227 LEU A CA 1
ATOM 1660 C C . LEU A 1 230 ? -13.034 48.411 64.343 1.00 47.96 227 LEU A C 1
ATOM 1661 O O . LEU A 1 230 ? -12.790 49.355 65.091 1.00 44.09 227 LEU A O 1
ATOM 1666 N N . PRO A 1 231 ? -13.491 47.231 64.787 1.00 44.86 228 PRO A N 1
ATOM 1667 C CA . PRO A 1 231 ? -13.699 46.946 66.211 1.00 41.75 228 PRO A CA 1
ATOM 1668 C C . PRO A 1 231 ? -12.467 47.282 67.045 1.00 51.25 228 PRO A C 1
ATOM 1669 O O . PRO A 1 231 ? -11.348 47.115 66.560 1.00 53.96 228 PRO A O 1
ATOM 1673 N N . ALA A 1 232 ? -12.669 47.762 68.268 1.00 52.96 229 ALA A N 1
ATOM 1674 C CA . ALA A 1 232 ? -11.554 48.042 69.171 1.00 59.19 229 ALA A CA 1
ATOM 1675 C C . ALA A 1 232 ? -10.729 46.780 69.436 1.00 62.39 229 ALA A C 1
ATOM 1676 O O . ALA A 1 232 ? -9.510 46.838 69.595 1.00 54.42 229 ALA A O 1
ATOM 1678 N N . THR A 1 233 ? -11.407 45.639 69.478 1.00 69.38 230 THR A N 1
ATOM 1679 C CA . THR A 1 233 ? -10.749 44.361 69.739 1.00 76.19 230 THR A CA 1
ATOM 1680 C C . THR A 1 233 ? -9.817 43.945 68.601 1.00 77.75 230 THR A C 1
ATOM 1681 O O . THR A 1 233 ? -9.017 43.015 68.739 1.00 74.57 230 THR A O 1
#

Foldseek 3Di:
DFLLVVLCVVCVVLVVVLVCLVVVCLVLCLVAVLSVLLLLVLVLLVLVLLVVLLVLCVVVVPVQSVVCCCLCVVQLRQNVLSVQLLCVRPPDCSVVSNPDADVLSVVSSVVSNVCSVPPVNLSLLLSLQPSLVLLPVVVVSVVVNCVSVVDDPPGNSSSNDRPGPHSVVSNVVSSVVCRVSLVPDDPVVSVSSSVSNNVSSVSVSVRSVRRDRDPD

Secondary structure (DSSP, 8-state):
--HHHHHHHHTHHHHHHHHHHHHHHHHHHHT-HHHHHHHHHHHHHHHHHHHHHHHHHHHTT-HHHHHTHHHHTTTT--HHHHHHHHHHHHGGGHHHHT----HHHHHHHHHHHHHHHH-GGGHHHHHHHHHHHHTTTHHHHHHHHHHHTT--TTSS-GGG--SSS-HHHHHHHHHHHHHHHHHTS-HHHHHHHHHHHHHHHHHHHHHHHHS-----